Protein AF-A0A8X8C6C1-F1 (afdb_monomer_lite)

pLDDT: mean 75.75, std 20.07, range [35.69, 97.0]

Structure (mmCIF, N/CA/C/O backbone):
data_AF-A0A8X8C6C1-F1
#
_entry.id   AF-A0A8X8C6C1-F1
#
loop_
_atom_site.group_PDB
_atom_site.id
_atom_site.type_symbol
_atom_site.label_atom_id
_atom_site.label_alt_id
_atom_site.label_comp_id
_atom_site.label_asym_id
_atom_site.label_entity_id
_atom_site.label_seq_id
_atom_site.pdbx_PDB_ins_code
_atom_site.Cartn_x
_atom_site.Cartn_y
_atom_site.Cartn_z
_atom_site.occupancy
_atom_site.B_iso_or_equiv
_atom_site.auth_seq_id
_atom_site.auth_comp_id
_atom_site.auth_asym_id
_atom_site.auth_atom_id
_atom_site.pdbx_PDB_model_num
ATOM 1 N N . MET A 1 1 ? -3.338 21.489 16.771 1.00 36.78 1 MET A N 1
ATOM 2 C CA . MET A 1 1 ? -3.709 22.299 15.587 1.00 36.78 1 MET A CA 1
ATOM 3 C C . MET A 1 1 ? -3.600 21.402 14.366 1.00 36.78 1 MET A C 1
ATOM 5 O O . MET A 1 1 ? -2.557 20.785 14.205 1.00 36.78 1 MET A O 1
ATOM 9 N N . VAL A 1 2 ? -4.659 21.272 13.562 1.00 42.44 2 VAL A N 1
ATOM 10 C CA . VAL A 1 2 ? -4.642 20.456 12.333 1.00 42.44 2 VAL A CA 1
ATOM 11 C C . VAL A 1 2 ? -3.822 21.191 11.271 1.00 42.44 2 VAL A C 1
ATOM 13 O O . VAL A 1 2 ? -4.131 22.337 10.934 1.00 42.44 2 VAL A O 1
ATOM 16 N N . ASP A 1 3 ? -2.764 20.556 10.769 1.00 43.91 3 ASP A N 1
ATOM 17 C CA . ASP A 1 3 ? -1.991 21.082 9.642 1.00 43.91 3 ASP A CA 1
ATOM 18 C C . ASP A 1 3 ? -2.844 20.997 8.371 1.00 43.91 3 ASP A C 1
ATOM 20 O O . ASP A 1 3 ? -3.070 19.918 7.819 1.00 43.91 3 ASP A O 1
ATOM 24 N N . ARG A 1 4 ? -3.324 22.153 7.898 1.00 40.91 4 ARG A N 1
ATOM 25 C CA . ARG A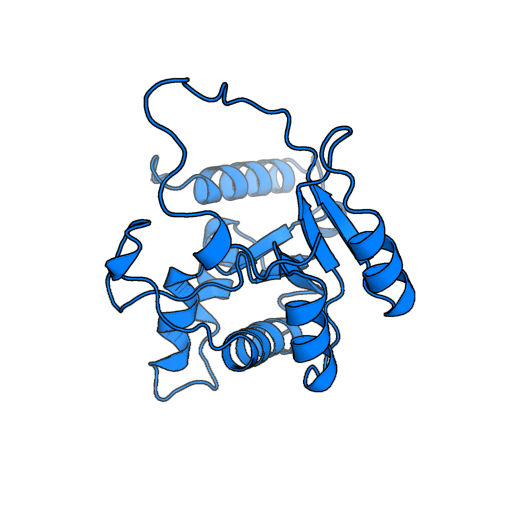 1 4 ? -4.211 22.246 6.730 1.00 40.91 4 ARG A CA 1
ATOM 26 C C . ARG A 1 4 ? -3.551 21.804 5.418 1.00 40.91 4 ARG A C 1
ATOM 28 O O . ARG A 1 4 ? -4.262 21.670 4.428 1.00 40.91 4 ARG A O 1
ATOM 35 N N . LYS A 1 5 ? -2.230 21.582 5.385 1.00 48.06 5 LYS A N 1
ATOM 36 C CA . LYS A 1 5 ? -1.498 21.121 4.193 1.00 48.06 5 LYS A CA 1
ATOM 37 C C . LYS A 1 5 ? -1.315 19.603 4.125 1.00 48.06 5 LYS A C 1
ATOM 39 O O . LYS A 1 5 ? -0.901 19.115 3.076 1.00 48.06 5 LYS A O 1
ATOM 44 N N . ASN A 1 6 ? -1.627 18.855 5.189 1.00 54.44 6 ASN A N 1
ATOM 45 C CA . ASN A 1 6 ? -1.489 17.399 5.196 1.00 54.44 6 ASN A CA 1
ATOM 46 C C . ASN A 1 6 ? -2.868 16.697 5.192 1.00 54.44 6 ASN A C 1
ATOM 48 O O . ASN A 1 6 ? -3.514 16.642 6.241 1.00 54.44 6 ASN A O 1
ATOM 52 N N . PRO A 1 7 ? -3.330 16.133 4.054 1.00 60.06 7 PRO A N 1
ATOM 53 C CA . PRO A 1 7 ? -4.624 15.451 3.961 1.00 60.06 7 PRO A CA 1
ATOM 54 C C . PRO A 1 7 ? -4.755 14.261 4.928 1.00 60.06 7 PRO A C 1
ATOM 56 O O . PRO A 1 7 ? -5.859 13.987 5.393 1.00 60.06 7 PRO A O 1
ATOM 59 N N . PHE A 1 8 ? -3.648 13.595 5.287 1.00 58.03 8 PHE A N 1
ATOM 60 C CA . PHE A 1 8 ? -3.662 12.446 6.203 1.00 58.03 8 PHE A CA 1
ATOM 61 C C . PHE A 1 8 ? -4.147 12.818 7.609 1.00 58.03 8 PHE A C 1
ATOM 63 O O . PHE A 1 8 ? -4.875 12.045 8.225 1.00 58.03 8 PHE A O 1
ATOM 70 N N . ASN A 1 9 ? -3.845 14.039 8.061 1.00 72.56 9 ASN A N 1
ATOM 71 C CA . ASN A 1 9 ? -4.285 14.546 9.361 1.00 72.56 9 ASN A CA 1
ATOM 72 C C . ASN A 1 9 ? -5.823 14.641 9.444 1.00 72.56 9 ASN A C 1
ATOM 74 O O . ASN A 1 9 ? -6.423 14.361 10.476 1.00 72.56 9 ASN A O 1
ATOM 78 N N . TRP A 1 10 ? -6.492 14.957 8.329 1.00 85.38 10 TRP A N 1
ATOM 79 C CA . TRP A 1 10 ? -7.956 15.026 8.285 1.00 85.38 10 TRP A CA 1
ATOM 80 C C . TRP A 1 10 ? -8.607 13.646 8.335 1.00 85.38 10 TRP A C 1
ATOM 82 O O . TRP A 1 10 ? -9.625 13.485 9.005 1.00 85.38 10 TRP A O 1
ATOM 92 N N . VAL A 1 11 ? -8.011 12.658 7.659 1.00 92.19 11 VAL A N 1
ATOM 93 C CA . VAL A 1 11 ? -8.484 11.268 7.706 1.00 92.19 11 VAL A CA 1
ATOM 94 C C . VAL A 1 11 ? -8.374 10.732 9.130 1.00 92.19 11 VAL A C 1
ATOM 96 O O . VAL A 1 11 ? -9.365 10.232 9.652 1.00 92.19 11 VAL A O 1
ATOM 99 N N . GLY A 1 12 ? -7.227 10.913 9.792 1.00 92.62 12 GLY A N 1
ATOM 100 C CA . GLY A 1 12 ? -7.054 10.482 11.181 1.00 92.62 12 GLY A CA 1
ATOM 101 C C . GLY A 1 12 ? -8.026 11.159 12.147 1.00 92.62 12 GLY A C 1
ATOM 102 O O . GLY A 1 12 ? -8.656 10.492 12.963 1.00 92.62 12 GLY A O 1
ATOM 103 N N . CYS A 1 13 ? -8.236 12.477 12.023 1.00 93.50 13 CYS A N 1
ATOM 104 C CA . CYS A 1 13 ? -9.243 13.181 12.824 1.00 93.50 13 CYS A CA 1
ATOM 105 C C . CYS A 1 13 ? -10.664 12.637 12.607 1.00 93.50 13 CYS A C 1
ATOM 107 O O . CYS A 1 13 ? -11.424 12.530 13.571 1.00 93.50 13 CYS A O 1
ATOM 109 N N . ALA A 1 14 ? -11.031 12.308 11.365 1.00 94.94 14 ALA A N 1
ATOM 110 C CA . ALA A 1 14 ? -12.338 11.739 11.054 1.00 94.94 14 ALA A CA 1
ATOM 111 C C . ALA A 1 14 ? -12.491 10.326 11.635 1.00 94.94 14 ALA A C 1
ATOM 113 O O . ALA A 1 14 ? -13.502 10.053 12.276 1.00 94.94 14 ALA A O 1
ATOM 114 N N . LEU A 1 15 ? -11.479 9.467 11.474 1.00 94.75 15 LEU A N 1
ATOM 115 C CA . LEU A 1 15 ? -11.458 8.118 12.046 1.00 94.75 15 LEU A CA 1
ATOM 116 C C . LEU A 1 15 ? -11.605 8.160 13.567 1.00 94.75 15 LEU A C 1
ATOM 118 O O . LEU A 1 15 ? -12.524 7.550 14.104 1.00 94.75 15 LEU A O 1
ATOM 122 N N . LYS A 1 16 ? -10.778 8.962 14.250 1.00 94.56 16 LYS A N 1
ATOM 123 C CA . LYS A 1 16 ? -10.858 9.116 15.706 1.00 94.56 16 LYS A CA 1
ATOM 124 C C . LYS A 1 16 ? -12.250 9.546 16.158 1.00 94.56 16 LYS A C 1
ATOM 126 O O . LYS A 1 16 ? -12.780 8.974 17.100 1.00 94.56 16 LYS A O 1
ATOM 131 N N . LYS A 1 17 ? -12.859 10.520 15.477 1.00 94.19 17 LYS A N 1
ATOM 132 C CA . LYS A 1 17 ? -14.220 10.960 15.802 1.00 94.19 17 LYS A CA 1
ATOM 133 C C . LYS A 1 17 ? -15.234 9.817 15.664 1.00 94.19 17 LYS A C 1
ATOM 135 O O . LYS A 1 17 ? -16.051 9.635 16.558 1.00 94.19 17 LYS A O 1
ATOM 140 N N . LEU A 1 18 ? -15.171 9.051 14.573 1.00 95.19 18 LEU A N 1
ATOM 141 C CA . LEU A 1 18 ? -16.075 7.920 14.338 1.00 95.19 18 LEU A CA 1
ATOM 142 C C . LEU A 1 18 ? -15.931 6.830 15.411 1.00 95.19 18 LEU A C 1
ATOM 144 O O . LEU A 1 18 ? -16.938 6.262 15.832 1.00 95.19 18 LEU A O 1
ATOM 148 N N . PHE A 1 19 ? -14.704 6.575 15.871 1.00 96.00 19 PHE A N 1
ATOM 149 C CA . PHE A 1 19 ? -14.430 5.620 16.945 1.00 96.00 19 PHE A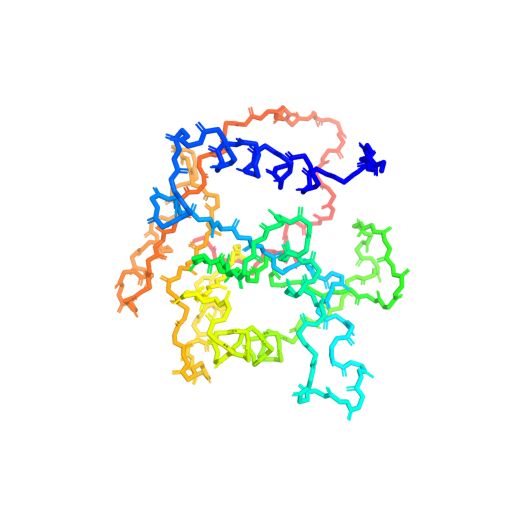 CA 1
ATOM 150 C C . PHE A 1 19 ? -14.902 6.138 18.311 1.00 96.00 19 PHE A C 1
ATOM 152 O O . PHE A 1 19 ? -15.580 5.411 19.034 1.00 96.00 19 PHE A O 1
ATOM 159 N N . ASP A 1 20 ? -14.606 7.400 18.641 1.00 96.19 20 ASP A N 1
ATOM 160 C CA . ASP A 1 20 ? -15.008 8.041 19.903 1.00 96.19 20 ASP A CA 1
ATOM 161 C C . ASP A 1 20 ? -16.543 8.108 20.045 1.00 96.19 20 ASP A C 1
ATOM 163 O O . ASP A 1 20 ? -17.078 7.947 21.141 1.00 96.19 20 ASP A O 1
ATOM 167 N N . GLU A 1 21 ? -17.261 8.328 18.938 1.00 96.81 21 GLU A N 1
ATOM 168 C CA . GLU A 1 21 ? -18.731 8.360 18.889 1.00 96.81 21 GLU A CA 1
ATOM 169 C C . GLU A 1 21 ? -19.365 6.957 18.806 1.00 96.81 21 GLU A C 1
ATOM 171 O O . GLU A 1 21 ? -20.590 6.836 18.826 1.00 96.81 21 GLU A O 1
ATOM 176 N N . GLY A 1 22 ? -18.556 5.894 18.721 1.00 95.00 22 GLY A N 1
ATOM 177 C CA . GLY A 1 22 ? -19.030 4.511 18.635 1.00 95.00 22 GLY A CA 1
ATOM 178 C C . GLY A 1 22 ? -19.783 4.186 17.341 1.00 95.00 22 GLY A C 1
ATOM 179 O O . GLY A 1 22 ? -20.576 3.247 17.320 1.00 95.00 22 GLY A O 1
ATOM 180 N N . VAL A 1 23 ? -19.564 4.960 16.272 1.00 96.00 23 VAL A N 1
ATOM 181 C CA . VAL A 1 23 ? -20.224 4.772 14.966 1.00 96.00 23 VAL A CA 1
ATOM 182 C C . VAL A 1 23 ? -19.723 3.505 14.274 1.00 96.00 23 VAL A C 1
ATOM 184 O O . VAL A 1 23 ? -20.487 2.827 13.591 1.00 96.00 23 VAL A O 1
ATOM 187 N N . VAL A 1 24 ? -18.436 3.204 14.437 1.00 95.00 24 VAL A N 1
ATOM 188 C CA . VAL A 1 24 ? -17.756 2.035 13.873 1.00 95.00 24 VAL A CA 1
ATOM 189 C C . VAL A 1 24 ? -16.553 1.701 14.752 1.00 95.00 24 VAL A C 1
ATOM 191 O O . VAL A 1 24 ? -16.016 2.587 15.421 1.00 95.00 24 VAL A O 1
ATOM 194 N N . LYS A 1 25 ? -16.117 0.446 14.767 1.00 91.50 25 LYS A N 1
ATOM 195 C CA . LYS A 1 25 ? -14.867 0.021 15.404 1.00 91.50 25 LYS A CA 1
ATOM 196 C C . LYS A 1 25 ? -13.727 -0.018 14.393 1.00 91.50 25 LYS A C 1
ATOM 198 O O . LYS A 1 25 ? -13.949 -0.104 13.188 1.00 91.50 25 LYS A O 1
ATOM 203 N N . CYS A 1 26 ? -12.491 0.024 14.880 1.00 91.19 26 CYS A N 1
ATOM 204 C CA . CYS A 1 26 ? -11.315 0.001 14.010 1.00 91.19 26 CYS A CA 1
ATOM 205 C C . CYS A 1 26 ? -11.272 -1.281 13.161 1.00 91.19 26 CYS A C 1
ATOM 207 O O . CYS A 1 26 ? -11.113 -1.207 11.949 1.00 91.19 26 CYS A O 1
ATOM 209 N N . GLU A 1 27 ? -11.536 -2.436 13.779 1.00 92.38 27 GLU A N 1
ATOM 210 C CA . GLU A 1 27 ? -11.558 -3.754 13.131 1.00 92.38 27 GLU A CA 1
ATOM 211 C C . GLU A 1 27 ? -12.693 -3.954 12.108 1.00 92.38 27 GLU A C 1
ATOM 213 O O . GLU A 1 27 ? -12.717 -4.957 11.397 1.00 92.38 27 GLU A O 1
ATOM 218 N N . GLU A 1 28 ? -13.642 -3.017 12.029 1.00 90.69 28 GLU A N 1
ATOM 219 C CA . GLU A 1 28 ? -14.724 -3.020 11.037 1.00 90.69 28 GLU A CA 1
ATOM 220 C C . GLU A 1 28 ? -14.359 -2.221 9.773 1.00 90.69 28 GLU A C 1
ATOM 222 O O . GLU A 1 28 ? -15.116 -2.215 8.799 1.00 90.69 28 GLU A O 1
ATOM 227 N N . LEU A 1 29 ? -13.205 -1.545 9.766 1.00 92.25 29 LEU A N 1
ATOM 228 C CA . LEU A 1 29 ? -12.691 -0.791 8.628 1.00 92.25 29 LEU A CA 1
ATOM 229 C C . LEU A 1 29 ? -11.489 -1.494 7.999 1.00 92.25 29 LEU A C 1
ATOM 231 O O . LEU A 1 29 ? -10.702 -2.139 8.677 1.00 92.25 29 LEU A O 1
ATOM 235 N N . TRP A 1 30 ? -11.326 -1.309 6.686 1.00 93.94 30 TRP A N 1
ATOM 236 C CA . TRP A 1 30 ? -10.113 -1.700 5.969 1.00 93.94 30 TRP A CA 1
ATOM 237 C C . TRP A 1 30 ? -9.319 -0.459 5.567 1.00 93.94 30 TRP A C 1
ATOM 239 O O . TRP A 1 30 ? -9.719 0.296 4.672 1.00 93.94 30 TRP A O 1
ATOM 249 N N . ILE A 1 31 ? -8.174 -0.243 6.206 1.00 94.69 31 ILE A N 1
ATOM 250 C CA . ILE A 1 31 ? -7.373 0.970 6.064 1.00 94.69 31 ILE A CA 1
ATOM 251 C C . ILE A 1 31 ? -6.105 0.667 5.268 1.00 94.69 31 ILE A C 1
ATOM 253 O O . ILE A 1 31 ? -5.249 -0.125 5.655 1.00 94.69 31 ILE A O 1
ATOM 257 N N . THR A 1 32 ? -5.971 1.335 4.119 1.00 95.50 32 THR A N 1
ATOM 258 C CA . THR A 1 32 ? -4.801 1.214 3.240 1.00 95.50 32 THR A CA 1
ATOM 259 C C . THR A 1 32 ? -3.989 2.502 3.224 1.00 95.50 32 THR A C 1
ATOM 261 O O . THR A 1 32 ? -4.516 3.564 2.888 1.00 95.50 32 THR A O 1
ATOM 264 N N . SER A 1 33 ? -2.684 2.407 3.473 1.00 93.81 33 SER A N 1
ATOM 265 C CA . SER A 1 33 ? -1.743 3.520 3.308 1.00 93.81 33 SER A CA 1
ATOM 266 C C . SER A 1 33 ? -0.544 3.128 2.439 1.00 93.81 33 SER A C 1
ATOM 268 O O . SER A 1 33 ? -0.443 1.998 1.955 1.00 93.81 33 SER A O 1
ATOM 270 N N . LYS A 1 34 ? 0.319 4.094 2.113 1.00 91.62 34 LYS A N 1
ATOM 271 C CA . LYS A 1 34 ? 1.379 3.910 1.116 1.00 91.62 34 LYS A CA 1
ATOM 272 C C . LYS A 1 34 ? 2.682 4.594 1.512 1.00 91.62 34 LYS A C 1
ATOM 274 O O . LYS A 1 34 ? 2.694 5.777 1.852 1.00 91.62 34 LYS A O 1
ATOM 279 N N . LEU A 1 35 ? 3.792 3.885 1.332 1.00 87.56 35 LEU A N 1
ATOM 280 C CA . LEU A 1 35 ? 5.140 4.425 1.437 1.00 87.56 35 LEU A CA 1
ATOM 281 C C . LEU A 1 35 ? 5.428 5.351 0.251 1.00 87.56 35 LEU A C 1
ATOM 283 O O . LEU A 1 35 ? 5.528 4.908 -0.895 1.00 87.56 35 LEU A O 1
ATOM 287 N N . TRP A 1 36 ? 5.568 6.645 0.530 1.00 75.44 36 TRP A N 1
ATOM 288 C CA . TRP A 1 36 ? 5.944 7.639 -0.474 1.00 75.44 36 TRP A CA 1
ATOM 289 C C . TRP A 1 36 ? 7.434 7.537 -0.832 1.00 75.44 36 TRP A C 1
ATOM 291 O O . TRP A 1 36 ? 8.271 7.323 0.043 1.00 75.44 36 TRP A O 1
ATOM 301 N N . TYR A 1 37 ? 7.787 7.743 -2.103 1.00 66.12 37 TYR A N 1
ATOM 302 C CA . TYR A 1 37 ? 9.151 7.530 -2.615 1.00 66.12 37 TYR A CA 1
ATOM 303 C C . TYR A 1 37 ? 10.210 8.454 -1.987 1.00 66.12 37 TYR A C 1
ATOM 305 O O . TYR A 1 37 ? 11.366 8.063 -1.865 1.00 66.12 37 TYR A O 1
ATOM 313 N N . THR A 1 38 ? 9.841 9.648 -1.501 1.00 57.50 38 THR A N 1
ATOM 314 C CA . THR A 1 38 ? 10.789 10.498 -0.747 1.00 57.50 38 THR A CA 1
ATOM 315 C C . THR A 1 38 ? 11.107 9.950 0.647 1.00 57.50 38 THR A C 1
ATOM 317 O O . THR A 1 38 ? 12.100 10.354 1.250 1.00 57.50 38 THR A O 1
ATOM 320 N N . ARG A 1 39 ? 10.284 9.030 1.172 1.00 59.00 39 ARG A N 1
ATOM 321 C CA . ARG A 1 39 ? 10.444 8.435 2.507 1.00 59.00 39 ARG A CA 1
ATOM 322 C C . ARG A 1 39 ? 11.287 7.155 2.497 1.00 59.00 39 ARG A C 1
ATOM 324 O O . ARG A 1 39 ? 11.919 6.879 3.508 1.00 59.00 39 ARG A O 1
ATOM 331 N N . VAL A 1 40 ? 11.405 6.473 1.351 1.00 53.06 40 VAL A N 1
ATOM 332 C CA . VAL A 1 40 ? 12.318 5.323 1.127 1.00 53.06 40 VAL A CA 1
ATOM 333 C C . VAL A 1 40 ? 13.785 5.705 1.401 1.00 53.06 40 VAL A C 1
ATOM 335 O O . VAL A 1 40 ? 14.592 4.914 1.883 1.00 53.06 40 VAL A O 1
ATOM 338 N N . ILE A 1 41 ? 14.138 6.969 1.149 1.00 47.53 41 ILE A N 1
ATOM 339 C CA . ILE A 1 41 ? 15.506 7.480 1.306 1.00 47.53 41 ILE A CA 1
ATOM 340 C C . ILE A 1 41 ? 15.888 7.646 2.787 1.00 47.53 41 ILE A C 1
ATOM 342 O O . ILE A 1 41 ? 17.065 7.557 3.126 1.00 47.53 41 ILE A O 1
ATOM 346 N N . TYR A 1 42 ? 14.933 7.844 3.703 1.00 44.75 42 TYR A N 1
ATOM 347 C CA . TYR A 1 42 ? 15.266 8.063 5.116 1.00 44.75 42 TYR A CA 1
ATOM 348 C C . TYR A 1 42 ? 15.806 6.798 5.801 1.00 44.75 42 TYR A C 1
ATOM 350 O O . TYR A 1 42 ? 16.725 6.889 6.619 1.00 44.75 42 TYR A O 1
ATOM 358 N N . CYS A 1 43 ? 15.307 5.616 5.434 1.00 43.03 43 CYS A N 1
ATOM 359 C CA . CYS A 1 43 ? 15.675 4.372 6.107 1.00 43.03 43 CYS A CA 1
ATOM 360 C C . CYS A 1 43 ? 16.924 3.702 5.537 1.00 43.03 43 CYS A C 1
ATOM 362 O O . CYS A 1 43 ? 17.754 3.241 6.321 1.00 43.03 43 CYS A O 1
ATOM 364 N N . ALA A 1 44 ? 17.154 3.767 4.220 1.00 43.38 44 ALA A N 1
ATOM 365 C CA . ALA A 1 44 ? 18.414 3.317 3.614 1.00 43.38 44 ALA A CA 1
ATOM 366 C C . ALA A 1 44 ? 19.646 4.099 4.127 1.00 43.38 44 ALA A C 1
ATOM 368 O O . ALA A 1 44 ? 20.776 3.620 4.041 1.00 43.38 44 ALA A O 1
ATOM 369 N N . MET A 1 45 ? 19.434 5.306 4.666 1.00 41.78 45 MET A N 1
ATOM 370 C CA . MET A 1 45 ? 20.490 6.229 5.089 1.00 41.78 45 MET A CA 1
ATOM 371 C C . MET A 1 45 ? 20.801 6.219 6.588 1.00 41.78 45 MET A C 1
ATOM 373 O O . MET A 1 45 ? 21.870 6.687 6.990 1.00 41.78 45 MET A O 1
ATOM 377 N N . SER A 1 46 ? 19.910 5.703 7.434 1.00 42.31 46 SER A N 1
ATOM 378 C CA . SER A 1 46 ? 20.249 5.502 8.839 1.00 42.31 46 SER A CA 1
ATOM 379 C C . SER A 1 46 ? 21.093 4.229 8.938 1.00 42.31 46 SER A C 1
ATOM 381 O O . SER A 1 46 ? 20.672 3.154 8.520 1.00 42.31 46 SER A O 1
ATOM 383 N N . LYS A 1 47 ? 22.289 4.290 9.541 1.00 41.59 47 LYS A N 1
ATOM 384 C CA . LYS A 1 47 ? 23.093 3.093 9.895 1.00 41.59 47 LYS A CA 1
ATOM 385 C C . LYS A 1 47 ? 22.378 2.168 10.913 1.00 41.59 47 LYS A C 1
ATOM 387 O O . LYS A 1 47 ? 22.999 1.308 11.534 1.00 41.59 47 LYS A O 1
ATOM 392 N N . HIS A 1 48 ? 21.074 2.353 11.100 1.00 35.69 48 HIS A N 1
ATOM 393 C CA . HIS A 1 48 ? 20.167 1.690 12.021 1.00 35.69 48 HIS A CA 1
ATOM 394 C C . HIS A 1 48 ? 18.942 1.169 11.253 1.00 35.69 48 HIS A C 1
ATOM 396 O O . HIS A 1 48 ? 17.799 1.372 11.646 1.00 35.69 48 HIS A O 1
ATOM 402 N N . TRP A 1 49 ? 19.187 0.438 10.161 1.00 40.53 49 TRP A N 1
ATOM 403 C CA . TRP A 1 49 ? 18.150 -0.259 9.386 1.00 40.53 49 TRP A CA 1
ATOM 404 C C . TRP A 1 49 ? 17.248 -1.167 10.243 1.00 40.53 49 TRP A C 1
ATOM 406 O O . TRP A 1 49 ? 16.131 -1.476 9.852 1.00 40.53 49 TRP A O 1
ATOM 416 N N . LYS A 1 50 ? 17.721 -1.578 11.428 1.00 42.59 50 LYS A N 1
ATOM 417 C CA . LYS A 1 50 ? 16.993 -2.438 12.367 1.00 42.59 50 LYS A CA 1
ATOM 418 C C . LYS A 1 50 ? 15.875 -1.729 13.146 1.00 42.59 50 LYS A C 1
ATOM 420 O O . LYS A 1 50 ? 15.126 -2.415 13.828 1.00 42.59 50 LYS A O 1
ATOM 425 N N . THR A 1 51 ? 15.757 -0.401 13.077 1.00 43.31 51 THR A N 1
ATOM 426 C CA . THR A 1 51 ? 14.778 0.369 13.875 1.00 43.31 51 THR A CA 1
ATOM 427 C C . THR A 1 51 ? 13.989 1.403 13.074 1.00 43.31 51 THR A C 1
ATOM 429 O O . THR A 1 51 ? 13.251 2.196 13.655 1.00 43.31 51 THR A O 1
ATOM 432 N N . CYS A 1 52 ? 14.111 1.426 11.746 1.00 49.91 52 CYS A N 1
ATOM 433 C CA . CYS A 1 52 ? 13.513 2.483 10.934 1.00 49.91 52 CYS A CA 1
ATOM 434 C C . CYS A 1 52 ? 12.033 2.214 10.606 1.00 49.91 52 CYS A C 1
ATOM 436 O O . CYS A 1 52 ? 11.661 2.081 9.448 1.00 49.91 52 CYS A O 1
ATOM 438 N N . LEU A 1 53 ? 11.175 2.167 11.630 1.00 57.25 53 LEU A N 1
ATOM 439 C CA . LEU A 1 53 ? 9.716 2.250 11.465 1.00 57.25 53 LEU A CA 1
ATOM 440 C C . LEU A 1 53 ? 9.245 3.687 11.169 1.00 57.25 53 LEU A C 1
ATOM 442 O O . LEU A 1 53 ? 8.061 3.907 10.955 1.00 57.25 53 LEU A O 1
ATOM 446 N N . GLY A 1 54 ? 10.155 4.668 11.102 1.00 75.06 54 GLY A N 1
ATOM 447 C CA . GLY A 1 54 ? 9.838 6.099 11.024 1.00 75.06 54 GLY A CA 1
ATOM 448 C C . GLY A 1 54 ? 8.778 6.499 9.983 1.00 75.06 54 GLY A C 1
ATOM 449 O O . GLY A 1 54 ? 7.894 7.289 10.317 1.00 75.06 54 GLY A O 1
ATOM 450 N N . PRO A 1 55 ? 8.803 5.983 8.736 1.00 81.81 55 PRO A N 1
ATOM 451 C CA . PRO A 1 55 ? 7.751 6.274 7.766 1.00 81.81 55 PRO A CA 1
ATOM 452 C C . PRO A 1 55 ? 6.380 5.708 8.153 1.00 81.81 55 PRO A C 1
ATOM 454 O O . PRO A 1 55 ? 5.385 6.399 7.939 1.00 81.81 55 PRO A O 1
ATOM 457 N N . LEU A 1 56 ? 6.340 4.485 8.694 1.00 88.75 56 LEU A N 1
ATOM 458 C CA . LEU A 1 56 ? 5.119 3.817 9.145 1.00 88.75 56 LEU A CA 1
ATOM 459 C C . LEU A 1 56 ? 4.574 4.470 10.414 1.00 88.75 56 LEU A C 1
ATOM 461 O O . LEU A 1 56 ? 3.408 4.838 10.430 1.00 88.75 56 LEU A O 1
ATOM 465 N N . ASP A 1 57 ? 5.413 4.652 11.435 1.00 88.50 57 ASP A N 1
ATOM 466 C CA . ASP A 1 57 ? 5.032 5.268 12.709 1.00 88.50 57 ASP A CA 1
ATOM 467 C C . ASP A 1 57 ? 4.432 6.648 12.467 1.00 88.50 57 ASP A C 1
ATOM 469 O O . ASP A 1 57 ? 3.346 6.945 12.940 1.00 88.50 57 ASP A O 1
ATOM 473 N N . ARG A 1 58 ? 5.052 7.449 11.594 1.00 86.00 58 ARG A N 1
ATOM 474 C CA . ARG A 1 58 ? 4.479 8.737 11.203 1.00 86.00 58 ARG A CA 1
ATOM 475 C C . ARG A 1 58 ? 3.109 8.601 10.535 1.00 86.00 58 ARG A C 1
ATOM 477 O O . ARG A 1 58 ? 2.252 9.452 10.740 1.00 86.00 58 ARG A O 1
ATOM 484 N N . THR A 1 59 ? 2.906 7.600 9.680 1.00 90.25 59 THR A N 1
ATOM 485 C CA . THR A 1 59 ? 1.586 7.357 9.084 1.00 90.25 59 THR A CA 1
ATOM 486 C C . THR A 1 59 ? 0.563 6.959 10.144 1.00 90.25 59 THR A C 1
ATOM 488 O O . THR A 1 59 ? -0.553 7.465 10.102 1.00 90.25 59 THR A O 1
ATOM 491 N N . LEU A 1 60 ? 0.935 6.082 11.072 1.00 92.75 60 LEU A N 1
ATOM 492 C CA . LEU A 1 60 ? 0.084 5.635 12.170 1.00 92.75 60 LEU A CA 1
ATOM 493 C C . LEU A 1 60 ? -0.281 6.795 13.100 1.00 92.75 60 LEU A C 1
ATOM 495 O O . LEU A 1 60 ? -1.456 6.974 13.399 1.00 92.75 60 LEU A O 1
ATOM 499 N N . ASP A 1 61 ? 0.680 7.658 13.431 1.00 90.56 61 ASP A N 1
ATOM 500 C CA . ASP A 1 61 ? 0.460 8.886 14.200 1.00 90.56 61 ASP A CA 1
ATOM 501 C C . ASP A 1 61 ? -0.492 9.849 13.472 1.00 90.56 61 ASP A C 1
ATOM 503 O O . ASP A 1 61 ? -1.423 10.388 14.069 1.00 90.56 61 ASP A O 1
ATOM 507 N N . GLU A 1 62 ? -0.285 10.067 12.166 1.00 88.50 62 GLU A N 1
ATOM 508 C CA . GLU A 1 62 ? -1.139 10.943 11.350 1.00 88.50 62 GLU A CA 1
ATOM 509 C C . GLU A 1 62 ? -2.571 10.389 11.218 1.00 88.50 62 GLU A C 1
ATOM 511 O O . GLU A 1 62 ? -3.526 11.169 11.187 1.00 88.50 62 GLU A O 1
ATOM 516 N N . LEU A 1 63 ? -2.727 9.062 11.165 1.00 93.38 63 LEU A N 1
ATOM 517 C CA . LEU A 1 63 ? -4.024 8.381 11.116 1.00 93.38 63 LEU A CA 1
ATOM 518 C C . LEU A 1 63 ? -4.643 8.142 12.500 1.00 93.38 63 LEU A C 1
ATOM 520 O O . LEU A 1 63 ? -5.836 7.861 12.568 1.00 93.38 63 LEU A O 1
ATOM 524 N N . GLN A 1 64 ? -3.869 8.297 13.575 1.00 93.94 64 GLN A N 1
ATOM 525 C CA . GLN A 1 64 ? -4.249 7.973 14.954 1.00 93.94 64 GLN A CA 1
ATOM 526 C C . GLN A 1 64 ? -4.681 6.503 15.105 1.00 93.94 64 GLN A C 1
ATOM 528 O O . GLN A 1 64 ? -5.744 6.210 15.649 1.00 93.94 64 GLN A O 1
ATOM 533 N N . LEU A 1 65 ? -3.856 5.587 14.590 1.00 95.06 65 LEU A N 1
ATOM 534 C CA . LEU A 1 65 ? -4.087 4.140 14.594 1.00 95.06 65 LEU A CA 1
ATOM 535 C C . LEU A 1 65 ? -2.872 3.390 15.136 1.00 95.06 65 LEU A C 1
ATOM 537 O O . LEU A 1 65 ? -1.744 3.839 14.965 1.00 95.06 65 LEU A O 1
ATOM 541 N N . ASP A 1 66 ? -3.094 2.196 15.678 1.00 95.75 66 ASP A N 1
ATOM 542 C CA . ASP A 1 66 ? -2.008 1.29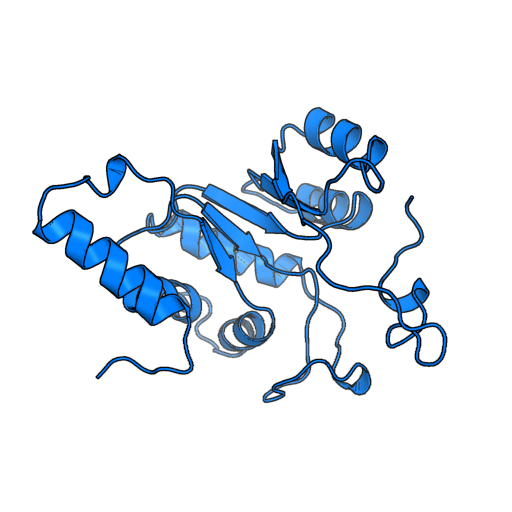0 16.077 1.00 95.75 66 ASP A CA 1
ATOM 543 C C . ASP A 1 66 ? -1.517 0.401 14.921 1.00 95.75 66 ASP A C 1
ATOM 545 O O . ASP A 1 66 ? -0.381 -0.080 14.932 1.00 95.75 66 ASP A O 1
ATOM 549 N N . TYR A 1 67 ? -2.366 0.191 13.909 1.00 96.56 67 TYR A N 1
ATOM 550 C CA . TYR A 1 67 ? -2.069 -0.623 12.734 1.00 96.56 67 TYR A CA 1
ATOM 551 C C . TYR A 1 67 ? -2.770 -0.102 11.471 1.00 96.56 67 TYR A C 1
ATOM 553 O O . TYR A 1 67 ? -3.668 0.738 11.526 1.00 96.56 67 TYR A O 1
ATOM 561 N N . VAL A 1 68 ? -2.363 -0.631 10.317 1.00 96.12 68 VAL A N 1
ATOM 562 C CA . VAL A 1 68 ? -3.110 -0.539 9.052 1.00 96.12 68 VAL A CA 1
ATOM 563 C C . VAL A 1 68 ? -3.255 -1.920 8.422 1.00 96.12 68 VAL A C 1
ATOM 565 O O . VAL A 1 68 ? -2.370 -2.769 8.544 1.00 96.12 68 VAL A O 1
ATOM 568 N N . ASP A 1 69 ? -4.346 -2.145 7.698 1.00 97.00 69 ASP A N 1
ATOM 569 C CA . ASP A 1 69 ? -4.608 -3.441 7.068 1.00 97.00 69 ASP A CA 1
ATOM 570 C C . ASP A 1 69 ? -3.702 -3.693 5.871 1.00 97.00 69 ASP A C 1
ATOM 572 O O . ASP A 1 69 ? -3.215 -4.804 5.674 1.00 97.00 69 ASP A O 1
ATOM 576 N N . LEU A 1 70 ? -3.436 -2.653 5.079 1.00 95.88 70 LEU A N 1
ATOM 577 C CA . LEU A 1 70 ? -2.607 -2.756 3.885 1.00 95.88 70 LEU A CA 1
ATOM 578 C C . LEU A 1 70 ? -1.632 -1.586 3.777 1.00 95.88 70 LEU A C 1
ATOM 580 O O . LEU A 1 70 ? -2.027 -0.419 3.763 1.00 95.88 70 LEU A O 1
ATOM 584 N N . TYR A 1 71 ? -0.350 -1.897 3.611 1.00 95.06 71 TYR A N 1
ATOM 585 C CA . TYR A 1 71 ? 0.673 -0.902 3.302 1.00 95.06 71 TYR A CA 1
ATOM 586 C C . TYR A 1 71 ? 1.324 -1.199 1.951 1.00 95.06 71 TYR A C 1
ATOM 588 O O . TYR A 1 71 ? 1.709 -2.335 1.674 1.00 95.06 71 TYR A O 1
ATOM 596 N N . LEU A 1 72 ? 1.433 -0.190 1.084 1.00 94.56 72 LEU A N 1
ATOM 597 C CA . LEU A 1 72 ? 1.935 -0.365 -0.285 1.00 94.56 72 LEU A CA 1
ATOM 598 C C . LEU A 1 72 ? 3.186 0.469 -0.556 1.00 94.56 72 LEU A C 1
ATOM 600 O O . LEU A 1 72 ? 3.242 1.638 -0.183 1.00 94.56 72 LEU A O 1
ATOM 604 N N . ILE A 1 73 ? 4.145 -0.063 -1.314 1.00 91.50 73 ILE A N 1
ATOM 605 C CA . ILE A 1 73 ? 5.125 0.790 -2.008 1.00 91.50 73 ILE A CA 1
ATOM 606 C C . ILE A 1 73 ? 4.364 1.600 -3.063 1.00 91.50 73 ILE A C 1
ATOM 608 O O . ILE A 1 73 ? 3.798 1.009 -3.980 1.00 91.50 73 ILE A O 1
ATOM 612 N N . HIS A 1 74 ? 4.319 2.933 -2.943 1.00 90.31 74 HIS A N 1
ATOM 613 C CA . HIS A 1 74 ? 3.432 3.750 -3.784 1.00 90.31 74 HIS A CA 1
ATOM 614 C C . HIS A 1 74 ? 3.853 3.754 -5.262 1.00 90.31 74 HIS A C 1
ATOM 616 O O . HIS A 1 74 ? 3.008 3.621 -6.140 1.00 90.31 74 HIS A O 1
ATOM 622 N N . PHE A 1 75 ? 5.144 3.905 -5.551 1.00 86.00 75 PHE A N 1
ATOM 623 C CA . PHE A 1 75 ? 5.674 3.883 -6.916 1.00 86.00 75 PHE A CA 1
ATOM 624 C C . PHE A 1 75 ? 7.036 3.183 -6.937 1.00 86.00 75 PHE A C 1
ATOM 626 O O . PHE A 1 75 ? 7.812 3.366 -5.995 1.00 86.00 75 PHE A O 1
ATOM 633 N N . PRO A 1 76 ? 7.381 2.440 -8.005 1.00 85.56 76 PRO A N 1
ATOM 634 C CA . PRO A 1 76 ? 8.717 1.878 -8.201 1.00 85.56 76 PRO A CA 1
ATOM 635 C C . PRO A 1 76 ? 9.701 2.955 -8.695 1.00 85.56 76 PRO A C 1
ATOM 637 O O . PRO A 1 76 ? 10.313 2.814 -9.750 1.00 85.56 76 PRO A O 1
ATOM 640 N N . VAL A 1 77 ? 9.813 4.065 -7.966 1.00 79.75 77 VAL A N 1
ATOM 641 C CA . VAL A 1 77 ? 10.608 5.243 -8.337 1.00 79.75 77 VAL A CA 1
ATOM 642 C C . VAL A 1 77 ? 11.432 5.694 -7.133 1.00 79.75 77 VAL A C 1
ATOM 644 O O . VAL A 1 77 ? 10.969 5.619 -5.998 1.00 79.75 77 VAL A O 1
ATOM 647 N N . SER A 1 78 ? 12.648 6.181 -7.385 1.00 75.56 78 SER A N 1
ATOM 648 C CA . SER A 1 78 ? 13.517 6.799 -6.380 1.00 75.56 78 SER A CA 1
ATOM 649 C C . SER A 1 78 ? 13.952 8.189 -6.843 1.00 75.56 78 SER A C 1
ATOM 651 O O . SER A 1 78 ? 13.993 8.462 -8.043 1.00 75.56 78 SER A O 1
ATOM 653 N N . MET A 1 79 ? 14.275 9.069 -5.893 1.00 72.06 79 MET A N 1
ATOM 654 C CA . MET A 1 79 ? 14.766 10.420 -6.170 1.00 72.06 79 MET A CA 1
ATOM 655 C C . MET A 1 79 ? 16.067 10.741 -5.429 1.00 72.06 79 MET A C 1
ATOM 657 O O . MET A 1 79 ? 16.461 10.053 -4.491 1.00 72.06 79 MET A O 1
ATOM 661 N N . LYS A 1 80 ? 16.734 11.825 -5.832 1.00 69.56 80 LYS A N 1
ATOM 662 C CA . LYS A 1 80 ? 17.875 12.406 -5.120 1.00 69.56 80 LYS A CA 1
ATOM 663 C C . LYS A 1 80 ? 17.453 12.940 -3.746 1.00 69.56 80 LYS A C 1
ATOM 665 O O . LYS A 1 80 ? 16.315 13.355 -3.523 1.00 69.56 80 LYS A O 1
ATOM 670 N N . LYS A 1 81 ? 18.412 12.942 -2.817 1.00 63.41 81 LYS A N 1
ATOM 671 C CA . LYS A 1 81 ? 18.235 13.378 -1.425 1.00 63.41 81 LYS A CA 1
ATOM 672 C C . LYS A 1 81 ? 17.693 14.814 -1.339 1.00 63.41 81 LYS A C 1
ATOM 674 O O . LYS A 1 81 ? 18.136 15.681 -2.083 1.00 63.41 81 LYS A O 1
ATOM 679 N N . ASN A 1 82 ? 16.815 15.067 -0.362 1.00 58.84 82 ASN A N 1
ATOM 680 C CA . ASN A 1 82 ? 16.271 16.389 -0.005 1.00 58.84 82 ASN A CA 1
ATOM 681 C C . ASN A 1 82 ? 15.474 17.095 -1.113 1.00 58.84 82 ASN A C 1
ATOM 683 O O . ASN A 1 82 ? 15.213 18.291 -1.003 1.00 58.84 82 ASN A O 1
ATOM 687 N N . TYR A 1 83 ? 15.075 16.371 -2.158 1.00 60.62 83 TYR A N 1
ATOM 688 C CA . TYR A 1 83 ? 14.282 16.938 -3.232 1.00 60.62 83 TYR A CA 1
ATOM 689 C C . TYR A 1 83 ? 12.781 16.766 -2.970 1.00 60.62 83 TYR A C 1
ATOM 691 O O . TYR A 1 83 ? 12.314 15.663 -2.673 1.00 60.62 83 TYR A O 1
ATOM 699 N N . VAL A 1 84 ? 12.024 17.858 -3.082 1.00 55.72 84 VAL A N 1
ATOM 700 C CA . VAL A 1 84 ? 10.560 17.877 -2.971 1.00 55.72 84 VAL A CA 1
ATOM 701 C C . VAL A 1 84 ? 10.010 18.335 -4.316 1.00 55.72 84 VAL A C 1
ATOM 703 O O . VAL A 1 84 ? 10.118 19.508 -4.645 1.00 55.72 84 VAL A O 1
ATOM 706 N N . GLY A 1 85 ? 9.455 17.405 -5.092 1.00 59.81 85 GLY A N 1
ATOM 707 C CA . GLY A 1 85 ? 8.925 17.678 -6.428 1.00 59.81 85 GLY A CA 1
ATOM 708 C C . GLY A 1 85 ? 8.958 16.447 -7.336 1.00 59.81 85 GLY A C 1
ATOM 709 O O . GLY A 1 85 ? 9.297 15.351 -6.884 1.00 59.81 85 GLY A O 1
ATOM 710 N N . TYR A 1 86 ? 8.564 16.628 -8.592 1.00 61.88 86 TYR A N 1
ATOM 711 C CA . TYR A 1 86 ? 8.666 15.644 -9.667 1.00 61.88 86 TYR A CA 1
ATOM 712 C C . TYR A 1 86 ? 9.456 16.263 -10.828 1.00 61.88 86 TYR A C 1
ATOM 714 O O . TYR A 1 86 ? 8.914 16.660 -11.857 1.00 61.88 86 TYR A O 1
ATOM 722 N N . GLU A 1 87 ? 10.762 16.392 -10.625 1.00 72.06 87 GLU A N 1
ATOM 723 C CA . GLU A 1 87 ? 11.677 16.999 -11.583 1.00 72.06 87 GLU A CA 1
ATOM 724 C C . GLU A 1 87 ? 12.562 15.876 -12.086 1.00 72.06 87 GLU A C 1
ATOM 726 O O . GLU A 1 87 ? 13.277 15.265 -11.278 1.00 72.06 87 GLU A O 1
ATOM 731 N N . PRO A 1 88 ? 12.500 15.513 -13.376 1.00 72.31 88 PRO A N 1
ATOM 732 C CA . PRO A 1 88 ? 12.991 14.199 -13.727 1.00 72.31 88 PRO A CA 1
ATOM 733 C C . PRO A 1 88 ? 14.530 14.124 -13.809 1.00 72.31 88 PRO A C 1
ATOM 735 O O . PRO A 1 88 ? 15.094 13.043 -13.932 1.00 72.31 88 PRO A O 1
ATOM 738 N N . GLU A 1 89 ? 15.245 15.245 -13.642 1.00 77.69 89 GLU A N 1
ATOM 739 C CA . GLU A 1 89 ? 16.692 15.309 -13.362 1.00 77.69 89 GLU A CA 1
ATOM 740 C C . GLU A 1 89 ? 17.048 14.764 -11.968 1.00 77.69 89 GLU A C 1
ATOM 742 O O . GLU A 1 89 ? 18.214 14.463 -11.680 1.00 77.69 89 GLU A O 1
ATOM 747 N N . ASN A 1 90 ? 16.055 14.666 -11.085 1.00 75.12 90 ASN A N 1
ATOM 748 C CA . ASN A 1 90 ? 16.201 14.186 -9.718 1.00 75.12 90 ASN A CA 1
ATOM 749 C C . ASN A 1 90 ? 15.774 12.735 -9.546 1.00 75.12 90 ASN A C 1
ATOM 751 O O . ASN A 1 90 ? 15.944 12.211 -8.450 1.00 75.12 90 ASN A O 1
ATOM 755 N N . LEU A 1 91 ? 15.284 12.068 -10.593 1.00 75.50 91 LEU A N 1
ATOM 756 C CA . LEU A 1 91 ? 15.035 10.631 -10.556 1.00 75.50 91 LEU A CA 1
ATOM 757 C C . LEU A 1 91 ? 16.359 9.865 -10.464 1.00 75.50 91 LEU A C 1
ATOM 759 O O . LEU A 1 91 ? 17.352 10.208 -11.107 1.00 75.50 91 LEU A O 1
ATOM 763 N N . THR A 1 92 ? 16.370 8.816 -9.651 1.00 75.94 92 THR A N 1
ATOM 764 C CA . THR A 1 92 ? 17.486 7.873 -9.542 1.00 75.94 92 THR A CA 1
ATOM 765 C C . THR A 1 92 ? 16.999 6.465 -9.847 1.00 75.94 92 THR A C 1
ATOM 767 O O . THR A 1 92 ? 15.800 6.185 -9.812 1.00 75.94 92 THR A O 1
ATOM 770 N N . GLN A 1 93 ? 17.936 5.552 -10.108 1.00 78.94 93 GLN A N 1
ATOM 771 C CA . GLN A 1 93 ? 17.605 4.138 -10.252 1.00 78.94 93 GLN A CA 1
ATOM 772 C C . GLN A 1 93 ? 16.976 3.628 -8.936 1.00 78.94 93 GLN A C 1
ATOM 774 O O . GLN A 1 93 ? 17.554 3.850 -7.867 1.00 78.94 93 GLN A O 1
ATOM 779 N N . PRO A 1 94 ? 15.763 3.045 -8.977 1.00 78.88 94 PRO A N 1
ATOM 780 C CA . PRO A 1 94 ? 15.075 2.596 -7.775 1.00 78.88 94 PRO A CA 1
ATOM 781 C C . PRO A 1 94 ? 15.635 1.260 -7.282 1.00 78.88 94 PRO A C 1
ATOM 783 O O . PRO A 1 94 ? 15.642 0.273 -8.018 1.00 78.88 94 PRO A O 1
ATOM 786 N N . ASP A 1 95 ? 16.011 1.199 -6.004 1.00 82.94 95 ASP A N 1
ATOM 787 C CA . ASP A 1 95 ? 16.270 -0.069 -5.318 1.00 82.94 95 ASP A CA 1
ATOM 788 C C . ASP A 1 95 ? 14.959 -0.623 -4.735 1.00 82.94 95 ASP A C 1
ATOM 790 O O . ASP A 1 95 ? 14.590 -0.422 -3.569 1.00 82.94 95 ASP A O 1
ATOM 794 N N . ILE A 1 96 ? 14.216 -1.315 -5.601 1.00 83.75 96 ILE A N 1
ATOM 795 C CA . ILE A 1 96 ? 12.944 -1.961 -5.254 1.00 83.75 96 ILE A CA 1
ATOM 796 C C . ILE A 1 96 ? 13.155 -3.032 -4.173 1.00 83.75 96 ILE A C 1
ATOM 798 O O . ILE A 1 96 ? 12.300 -3.198 -3.304 1.00 83.75 96 ILE A O 1
ATOM 802 N N . GLN A 1 97 ? 14.292 -3.735 -4.180 1.00 84.81 97 GLN A N 1
ATOM 803 C CA . GLN A 1 97 ? 14.565 -4.801 -3.214 1.00 84.81 97 GLN A CA 1
ATOM 804 C C . GLN A 1 97 ? 14.837 -4.240 -1.817 1.00 84.81 97 GLN A C 1
ATOM 806 O O . GLN A 1 97 ? 14.365 -4.796 -0.825 1.00 84.81 97 GLN A O 1
ATOM 811 N N . ALA A 1 98 ? 15.576 -3.133 -1.712 1.00 83.19 98 ALA A N 1
ATOM 812 C CA . ALA A 1 98 ? 15.737 -2.415 -0.451 1.00 83.19 98 ALA A CA 1
ATOM 813 C C . ALA A 1 98 ? 14.390 -1.919 0.084 1.00 83.19 98 ALA A C 1
ATOM 815 O O . ALA A 1 98 ? 14.068 -2.190 1.239 1.00 83.19 98 ALA A O 1
ATOM 816 N N . SER A 1 99 ? 13.575 -1.302 -0.775 1.00 84.25 99 SER A N 1
ATOM 817 C CA . SER A 1 99 ? 12.231 -0.835 -0.405 1.00 84.25 99 SER A CA 1
ATOM 818 C C . SER A 1 99 ? 11.341 -1.986 0.083 1.00 84.25 99 SER A C 1
ATOM 820 O O . SER A 1 99 ? 10.616 -1.845 1.065 1.00 84.25 99 SER A O 1
ATOM 822 N N . TRP A 1 100 ? 11.423 -3.155 -0.566 1.00 89.94 100 TRP A N 1
ATOM 823 C CA . TRP A 1 100 ? 10.672 -4.340 -0.150 1.00 89.94 100 TRP A CA 1
ATOM 824 C C . TRP A 1 100 ? 11.142 -4.903 1.193 1.00 89.94 100 TRP A C 1
ATOM 826 O O . TRP A 1 100 ? 10.327 -5.285 2.031 1.00 89.94 100 TRP A O 1
ATOM 836 N N . ARG A 1 101 ? 12.460 -4.933 1.429 1.00 87.62 101 ARG A N 1
ATOM 837 C CA . ARG A 1 101 ? 13.018 -5.339 2.727 1.00 87.62 101 ARG A CA 1
ATOM 838 C C . ARG A 1 101 ? 12.544 -4.428 3.853 1.00 87.62 101 ARG A C 1
ATOM 840 O O . ARG A 1 101 ? 12.275 -4.930 4.936 1.00 87.62 101 ARG A O 1
ATOM 847 N N . GLU A 1 102 ? 12.408 -3.131 3.596 1.00 83.69 102 GLU A N 1
ATOM 848 C CA . GLU A 1 102 ? 11.914 -2.163 4.576 1.00 83.69 102 GLU A CA 1
ATOM 849 C C . GLU A 1 102 ? 10.446 -2.413 4.933 1.00 83.69 102 GLU A C 1
ATOM 851 O O . GLU A 1 102 ? 10.133 -2.664 6.096 1.00 83.69 102 GLU A O 1
ATOM 856 N N . ILE A 1 103 ? 9.548 -2.449 3.945 1.00 89.50 103 ILE A N 1
ATOM 857 C CA . ILE A 1 103 ? 8.121 -2.700 4.200 1.00 89.50 103 ILE A CA 1
ATOM 858 C C . ILE A 1 103 ? 7.863 -4.099 4.784 1.00 89.50 103 ILE A C 1
ATOM 860 O O . ILE A 1 103 ? 6.922 -4.287 5.553 1.00 89.50 103 ILE A O 1
ATOM 864 N N . LYS A 1 104 ? 8.741 -5.074 4.518 1.00 90.31 104 LYS A N 1
ATOM 865 C CA . LYS A 1 104 ? 8.722 -6.364 5.219 1.00 90.31 104 LYS A CA 1
ATOM 866 C C . LYS A 1 104 ? 8.924 -6.204 6.729 1.00 90.31 104 LYS A C 1
ATOM 868 O O . LYS A 1 104 ? 8.243 -6.887 7.485 1.00 90.31 104 LYS A O 1
ATOM 873 N N . THR A 1 105 ? 9.796 -5.302 7.185 1.00 90.31 105 THR A N 1
ATOM 874 C CA . THR A 1 105 ? 9.960 -5.050 8.632 1.00 90.31 105 THR A CA 1
ATOM 875 C C . THR A 1 105 ? 8.695 -4.463 9.2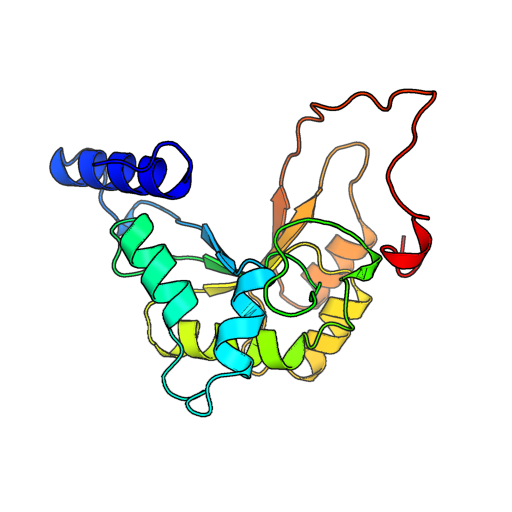61 1.00 90.31 105 THR A C 1
ATOM 877 O O . THR A 1 105 ? 8.390 -4.753 10.414 1.00 90.31 105 THR A O 1
ATOM 880 N N . PHE A 1 106 ? 7.913 -3.699 8.489 1.00 91.56 106 PHE A N 1
ATOM 881 C CA . PHE A 1 106 ? 6.626 -3.150 8.930 1.00 91.56 106 PHE A CA 1
ATOM 882 C C . PHE A 1 106 ? 5.608 -4.269 9.151 1.00 91.56 106 PHE A C 1
ATOM 884 O O . PHE A 1 106 ? 4.956 -4.309 10.191 1.00 91.56 106 PHE A O 1
ATOM 891 N N . TYR A 1 107 ? 5.543 -5.220 8.219 1.00 92.62 107 TYR A N 1
ATOM 892 C CA . TYR A 1 107 ? 4.744 -6.436 8.365 1.00 92.62 107 TYR A CA 1
ATOM 893 C C . TYR A 1 107 ? 5.176 -7.266 9.584 1.00 92.62 107 TYR A C 1
ATOM 895 O O . TYR A 1 107 ? 4.352 -7.616 10.422 1.00 92.62 107 TYR A O 1
ATOM 903 N N . GLU A 1 108 ? 6.480 -7.514 9.742 1.00 92.38 108 GLU A N 1
ATOM 904 C CA . GLU A 1 108 ? 7.017 -8.301 10.865 1.00 92.38 108 GLU A CA 1
ATOM 905 C C . GLU A 1 108 ? 6.812 -7.634 12.231 1.00 92.38 108 GLU A C 1
ATOM 907 O O . GLU A 1 108 ? 6.788 -8.322 13.248 1.00 92.38 108 GLU A O 1
ATOM 912 N N . SER A 1 109 ? 6.630 -6.311 12.269 1.00 93.00 109 SER A N 1
ATOM 913 C CA . SER A 1 109 ? 6.320 -5.589 13.505 1.00 93.00 109 SER A CA 1
ATOM 914 C C . SER A 1 109 ? 4.898 -5.826 14.032 1.00 93.00 109 SER A C 1
ATOM 916 O O . SER A 1 109 ? 4.607 -5.438 15.160 1.00 93.00 109 SER A O 1
ATOM 918 N N . GLY A 1 110 ? 4.002 -6.409 13.226 1.00 94.19 110 GLY A N 1
ATOM 919 C CA . GLY A 1 110 ? 2.581 -6.582 13.552 1.00 94.19 110 GLY A CA 1
ATOM 920 C C . GLY A 1 110 ? 1.719 -5.329 13.352 1.00 94.19 110 GLY A C 1
ATOM 921 O O . GLY A 1 110 ? 0.500 -5.422 13.408 1.00 94.19 110 GLY A O 1
ATOM 922 N N . LYS A 1 111 ? 2.321 -4.172 13.049 1.00 94.94 111 LYS A N 1
ATOM 923 C CA . LYS A 1 111 ? 1.612 -2.908 12.769 1.00 94.94 111 LYS A CA 1
ATOM 924 C C . LYS A 1 111 ? 0.997 -2.835 11.363 1.00 94.94 111 LYS A C 1
ATOM 926 O O . LYS A 1 111 ? 0.326 -1.861 11.024 1.00 94.94 111 LYS A O 1
ATOM 931 N N . VAL A 1 112 ? 1.268 -3.824 10.512 1.00 95.94 112 VAL A N 1
ATOM 932 C CA . VAL A 1 112 ? 0.726 -3.915 9.153 1.00 95.94 112 VAL A CA 1
ATOM 933 C C . VAL A 1 112 ? 0.265 -5.343 8.886 1.00 95.94 112 VAL A C 1
ATOM 935 O O . VAL A 1 112 ? 1.086 -6.258 8.914 1.00 95.94 112 VAL A O 1
ATOM 938 N N . HIS A 1 113 ? -1.019 -5.538 8.580 1.00 94.00 113 HIS A N 1
ATOM 939 C CA . HIS A 1 113 ? -1.582 -6.879 8.367 1.00 94.00 113 HIS A CA 1
ATOM 940 C C . HIS A 1 113 ? -1.253 -7.476 6.993 1.00 94.00 113 HIS A C 1
ATOM 942 O O . HIS A 1 113 ? -1.120 -8.691 6.859 1.00 94.00 113 HIS A O 1
ATOM 948 N N . ALA A 1 114 ? -1.092 -6.642 5.967 1.00 95.56 114 ALA A N 1
ATOM 949 C CA . ALA A 1 114 ? -0.697 -7.054 4.628 1.00 95.56 114 ALA A CA 1
ATOM 950 C C . ALA A 1 114 ? 0.184 -5.996 3.958 1.00 95.56 114 ALA A C 1
ATOM 952 O O . ALA A 1 114 ? 0.014 -4.790 4.139 1.00 95.56 114 ALA A O 1
ATOM 953 N N . ILE A 1 115 ? 1.122 -6.448 3.129 1.00 95.12 115 ILE A N 1
ATOM 954 C CA . ILE A 1 115 ? 2.014 -5.567 2.370 1.00 95.12 115 ILE A CA 1
ATOM 955 C C . ILE A 1 115 ? 1.897 -5.826 0.877 1.00 95.12 115 ILE A C 1
ATOM 957 O O . ILE A 1 115 ? 1.652 -6.949 0.435 1.00 95.12 115 ILE A O 1
ATOM 961 N N . GLY A 1 116 ? 2.087 -4.783 0.082 1.00 95.06 116 GLY A N 1
ATOM 962 C CA . GLY A 1 116 ? 1.973 -4.866 -1.365 1.00 95.06 116 GLY A CA 1
ATOM 963 C C . GLY A 1 116 ? 2.688 -3.738 -2.088 1.00 95.06 116 GLY A C 1
ATOM 964 O O . GLY A 1 116 ? 3.502 -3.000 -1.530 1.00 95.06 116 GLY A O 1
ATOM 965 N N . VAL A 1 117 ? 2.373 -3.609 -3.365 1.00 94.19 117 VAL A N 1
ATOM 966 C CA . VAL A 1 117 ? 2.954 -2.615 -4.260 1.00 94.19 117 VAL A CA 1
ATOM 967 C C . VAL A 1 117 ? 1.859 -1.836 -4.981 1.00 94.19 117 VAL A C 1
ATOM 969 O O . VAL A 1 117 ? 0.685 -2.197 -4.953 1.00 94.19 117 VAL A O 1
ATOM 972 N N . SER A 1 118 ? 2.229 -0.724 -5.596 1.00 93.38 118 SER A N 1
ATOM 973 C CA . SER A 1 118 ? 1.343 0.090 -6.416 1.00 93.38 118 SER A CA 1
ATOM 974 C C . SER A 1 118 ? 2.116 0.570 -7.635 1.00 93.38 118 SER A C 1
ATOM 976 O O . SER A 1 118 ? 3.281 0.954 -7.524 1.00 93.38 118 SER A O 1
ATOM 978 N N . ASN A 1 119 ? 1.464 0.568 -8.797 1.00 91.19 119 ASN A N 1
ATOM 979 C CA . ASN A 1 119 ? 2.039 0.995 -10.076 1.00 91.19 119 ASN A CA 1
ATOM 980 C C . ASN A 1 119 ? 3.226 0.130 -10.551 1.00 91.19 119 ASN A C 1
ATOM 982 O O . ASN A 1 119 ? 4.153 0.629 -11.191 1.00 91.19 119 ASN A O 1
ATOM 986 N N . PHE A 1 120 ? 3.231 -1.168 -10.226 1.00 90.75 120 PHE A N 1
ATOM 987 C CA . PHE A 1 120 ? 4.253 -2.103 -10.714 1.00 90.75 120 PHE A CA 1
ATOM 988 C C . PHE A 1 120 ? 3.807 -2.759 -12.026 1.00 90.75 120 PHE A C 1
ATOM 990 O O . PHE A 1 120 ? 2.706 -3.305 -12.100 1.00 90.75 120 PHE A O 1
ATOM 997 N N . SER A 1 121 ? 4.689 -2.749 -13.032 1.00 89.81 121 SER A N 1
ATOM 998 C CA . SER A 1 121 ? 4.528 -3.522 -14.271 1.00 89.81 121 SER A CA 1
ATOM 999 C C . SER A 1 121 ? 4.748 -5.021 -14.029 1.00 89.81 121 SER A C 1
ATOM 1001 O O . SER A 1 121 ? 5.324 -5.422 -13.01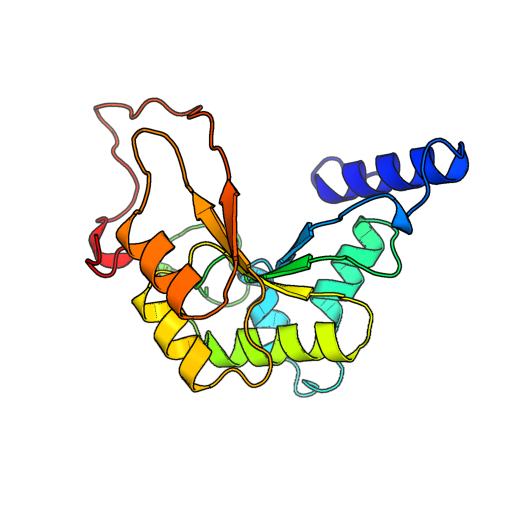0 1.00 89.81 121 SER A O 1
ATOM 1003 N N . SER A 1 122 ? 4.337 -5.860 -14.987 1.00 89.38 122 SER A N 1
ATOM 1004 C CA . SER A 1 122 ? 4.548 -7.315 -14.939 1.00 89.38 122 SER A CA 1
ATOM 1005 C C . SER A 1 122 ? 6.020 -7.667 -14.737 1.00 89.38 122 SER A C 1
ATOM 1007 O O . SER A 1 122 ? 6.344 -8.503 -13.891 1.00 89.38 122 SER A O 1
ATOM 1009 N N . LYS A 1 123 ? 6.922 -7.008 -15.475 1.00 90.25 123 LYS A N 1
ATOM 1010 C CA . LYS A 1 123 ? 8.371 -7.164 -15.322 1.00 90.25 123 LYS A CA 1
ATOM 1011 C C . LYS A 1 123 ? 8.849 -6.835 -13.905 1.00 90.25 123 LYS A C 1
ATOM 1013 O O . LYS A 1 123 ? 9.428 -7.696 -13.250 1.00 90.25 123 LYS A O 1
ATOM 1018 N N . LYS A 1 124 ? 8.546 -5.637 -13.394 1.00 90.06 124 LYS A N 1
ATOM 1019 C CA . LYS A 1 124 ? 8.999 -5.204 -12.057 1.00 90.06 124 LYS A CA 1
ATOM 1020 C C . LYS A 1 124 ? 8.455 -6.096 -10.945 1.00 90.06 124 LYS A C 1
ATOM 1022 O O . LYS A 1 124 ? 9.172 -6.412 -9.997 1.00 90.06 124 LYS A O 1
ATOM 1027 N N . LEU A 1 125 ? 7.199 -6.529 -11.058 1.00 89.94 125 LEU A N 1
ATOM 1028 C CA . LEU A 1 125 ? 6.638 -7.484 -10.110 1.00 89.94 125 LEU A CA 1
ATOM 1029 C C . LEU A 1 125 ? 7.343 -8.841 -10.199 1.00 89.94 125 LEU A C 1
ATOM 1031 O O . LEU A 1 125 ? 7.626 -9.440 -9.167 1.00 89.94 125 LEU A O 1
ATOM 1035 N N . ARG A 1 126 ? 7.628 -9.342 -11.404 1.00 91.31 126 ARG A N 1
ATOM 1036 C CA . ARG A 1 126 ? 8.346 -10.610 -11.587 1.00 91.31 126 ARG A CA 1
ATOM 1037 C C . ARG A 1 126 ? 9.705 -10.583 -10.897 1.00 91.31 126 ARG A C 1
ATOM 1039 O O . ARG A 1 126 ? 10.019 -11.520 -10.167 1.00 91.31 126 ARG A O 1
ATOM 1046 N N . ASP A 1 127 ? 10.452 -9.501 -11.091 1.00 90.88 127 ASP A N 1
ATOM 1047 C CA . ASP A 1 127 ? 11.763 -9.300 -10.475 1.00 90.88 127 ASP A CA 1
ATOM 1048 C C . ASP A 1 127 ? 11.652 -9.254 -8.945 1.00 90.88 127 ASP A C 1
ATOM 1050 O O . ASP A 1 127 ? 12.453 -9.864 -8.238 1.00 90.88 127 ASP A O 1
ATOM 1054 N N . LEU A 1 128 ? 10.611 -8.597 -8.420 1.00 91.00 128 LEU A N 1
ATOM 1055 C CA . LEU A 1 128 ? 10.333 -8.575 -6.987 1.00 91.00 128 LEU A CA 1
ATOM 1056 C C . LEU A 1 128 ? 9.973 -9.968 -6.444 1.00 91.00 128 LEU A C 1
ATOM 1058 O O . LEU A 1 128 ? 10.532 -10.402 -5.441 1.00 91.00 128 LEU A O 1
ATOM 1062 N N . LEU A 1 129 ? 9.068 -10.692 -7.106 1.00 91.44 129 LEU A N 1
ATOM 1063 C CA . LEU A 1 129 ? 8.624 -12.029 -6.697 1.00 91.44 129 LEU A CA 1
ATOM 1064 C C . LEU A 1 129 ? 9.763 -13.053 -6.672 1.00 91.44 129 LEU A C 1
ATOM 1066 O O . LEU A 1 129 ? 9.682 -14.019 -5.918 1.00 91.44 129 LEU A O 1
ATOM 1070 N N . ALA A 1 130 ? 10.814 -12.847 -7.469 1.00 91.00 130 ALA A N 1
ATOM 1071 C CA . ALA A 1 130 ? 11.993 -13.706 -7.468 1.00 91.00 130 ALA A CA 1
ATOM 1072 C C . ALA A 1 130 ? 12.809 -13.613 -6.165 1.00 91.00 130 ALA A C 1
ATOM 1074 O O . ALA A 1 130 ? 13.522 -14.556 -5.829 1.00 91.00 130 ALA A O 1
ATOM 1075 N N . VAL A 1 131 ? 12.705 -12.500 -5.428 1.00 88.50 131 VAL A N 1
ATOM 1076 C CA . VAL A 1 131 ? 13.488 -12.241 -4.202 1.00 88.50 131 VAL A CA 1
ATOM 1077 C C . VAL A 1 131 ? 12.628 -12.048 -2.947 1.00 88.50 131 VAL A C 1
ATOM 1079 O O . VAL A 1 131 ? 13.141 -12.043 -1.828 1.00 88.50 131 VAL A O 1
ATOM 1082 N N . ALA A 1 132 ? 11.318 -11.861 -3.109 1.00 88.56 132 ALA A N 1
ATOM 1083 C CA . ALA A 1 132 ? 10.391 -11.552 -2.032 1.00 88.56 132 ALA A CA 1
ATOM 1084 C C . ALA A 1 132 ? 10.086 -12.785 -1.161 1.00 88.56 132 ALA A C 1
ATOM 1086 O O . ALA A 1 132 ? 9.379 -13.697 -1.582 1.00 88.56 132 ALA A O 1
ATOM 1087 N N . LEU A 1 133 ? 10.570 -12.775 0.088 1.00 85.38 133 LEU A N 1
ATOM 1088 C CA . LEU A 1 133 ? 10.246 -13.805 1.088 1.00 85.38 133 LEU A CA 1
ATOM 1089 C C . LEU A 1 133 ? 8.765 -13.776 1.491 1.00 85.38 133 LEU A C 1
ATOM 1091 O O . LEU A 1 133 ? 8.113 -14.811 1.558 1.00 85.38 133 LEU A O 1
ATOM 1095 N N . VAL A 1 134 ? 8.237 -12.575 1.736 1.00 89.44 134 VAL A N 1
ATOM 1096 C CA . VAL A 1 134 ? 6.797 -12.328 1.867 1.00 89.44 134 VAL A CA 1
ATOM 1097 C C . VAL A 1 134 ? 6.325 -11.841 0.508 1.00 89.44 134 VAL A C 1
ATOM 1099 O O . VAL A 1 134 ? 6.862 -10.854 0.005 1.00 89.44 134 VAL A O 1
ATOM 1102 N N . ARG A 1 135 ? 5.370 -12.541 -0.110 1.00 91.38 135 ARG A N 1
ATOM 1103 C CA . ARG A 1 135 ? 4.820 -12.135 -1.410 1.00 91.38 135 ARG A CA 1
ATOM 1104 C C . ARG A 1 135 ? 3.941 -10.892 -1.239 1.00 91.38 135 ARG A C 1
ATOM 1106 O O . ARG A 1 135 ? 3.209 -10.826 -0.253 1.00 91.38 135 ARG A O 1
ATOM 1113 N N . PRO A 1 136 ? 3.971 -9.927 -2.178 1.00 93.81 136 PRO A N 1
ATOM 1114 C CA . PRO A 1 136 ? 3.018 -8.828 -2.160 1.00 93.81 136 PRO A CA 1
ATOM 1115 C C . PRO A 1 136 ? 1.598 -9.384 -2.248 1.00 93.81 136 PRO A C 1
ATOM 1117 O O . PRO A 1 136 ? 1.289 -10.140 -3.164 1.00 93.81 136 PRO A O 1
ATOM 1120 N N . ALA A 1 137 ? 0.741 -9.004 -1.305 1.00 92.44 137 ALA A N 1
ATOM 1121 C CA . ALA A 1 137 ? -0.664 -9.397 -1.314 1.00 92.44 137 ALA A CA 1
ATOM 1122 C C . ALA A 1 137 ? -1.418 -8.708 -2.457 1.00 92.44 137 ALA A C 1
ATOM 1124 O O . ALA A 1 137 ? -2.295 -9.307 -3.075 1.00 92.44 137 ALA A O 1
ATOM 1125 N N . VAL A 1 138 ? -1.046 -7.456 -2.745 1.00 92.88 138 VAL A N 1
ATOM 1126 C CA . VAL A 1 138 ? -1.731 -6.579 -3.694 1.00 92.88 138 VAL A CA 1
ATOM 1127 C C . VAL A 1 138 ? -0.734 -5.881 -4.619 1.00 92.88 138 VAL A C 1
ATOM 1129 O O . VAL A 1 138 ? 0.319 -5.431 -4.164 1.00 92.88 138 VAL A O 1
ATOM 1132 N N . ASN A 1 139 ? -1.098 -5.719 -5.894 1.00 92.81 139 ASN A N 1
ATOM 1133 C CA . ASN A 1 139 ? -0.625 -4.600 -6.713 1.00 92.81 139 ASN A CA 1
ATOM 1134 C C . ASN A 1 139 ? -1.788 -3.648 -7.013 1.00 92.81 139 ASN A C 1
ATOM 1136 O O . ASN A 1 139 ? -2.773 -4.054 -7.627 1.00 92.81 139 ASN A O 1
ATOM 1140 N N . GLN A 1 140 ? -1.689 -2.394 -6.572 1.00 93.25 140 GLN A N 1
ATOM 1141 C CA . GLN A 1 140 ? -2.686 -1.366 -6.866 1.00 93.25 140 GLN A CA 1
ATOM 1142 C C . GLN A 1 140 ? -2.323 -0.630 -8.157 1.00 93.25 140 GLN A C 1
ATOM 1144 O O . GLN A 1 140 ? -1.267 -0.003 -8.235 1.00 93.25 140 GLN A O 1
ATOM 1149 N N . VAL A 1 141 ? -3.185 -0.686 -9.170 1.00 89.88 141 VAL A N 1
ATOM 1150 C CA . VAL A 1 141 ? -2.927 -0.065 -10.481 1.00 89.88 141 VAL A CA 1
ATOM 1151 C C . VAL A 1 141 ? -4.136 0.703 -10.992 1.00 89.88 141 VAL A C 1
ATOM 1153 O O . VAL A 1 141 ? -5.270 0.468 -10.573 1.00 89.88 141 VAL A O 1
ATOM 1156 N N . GLU A 1 142 ? -3.877 1.643 -11.897 1.00 87.56 142 GLU A N 1
ATOM 1157 C CA . GLU A 1 142 ? -4.917 2.312 -12.674 1.00 87.56 142 GLU A CA 1
ATOM 1158 C C . GLU A 1 142 ? -5.681 1.285 -13.510 1.00 87.56 142 GLU A C 1
ATOM 1160 O O . GLU A 1 142 ? -5.083 0.571 -14.306 1.00 87.56 142 GLU A O 1
ATOM 1165 N N . CYS A 1 143 ? -6.995 1.193 -13.341 1.00 83.62 143 CYS A N 1
ATOM 1166 C CA . CYS A 1 143 ? -7.817 0.351 -14.199 1.00 83.62 143 CYS A CA 1
ATOM 1167 C C . CYS A 1 143 ? -9.156 1.029 -14.465 1.00 83.62 143 CYS A C 1
ATOM 1169 O O . CYS A 1 143 ? -9.816 1.521 -13.546 1.00 83.62 143 CYS A O 1
ATOM 1171 N N . HIS A 1 144 ? -9.537 1.095 -15.736 1.00 83.69 144 HIS A N 1
ATOM 1172 C CA . HIS A 1 144 ? -10.803 1.665 -16.194 1.00 83.69 144 HIS A CA 1
ATOM 1173 C C . HIS A 1 144 ? -11.133 1.135 -17.603 1.00 83.69 144 HIS A C 1
ATOM 1175 O O . HIS A 1 144 ? -10.277 0.516 -18.235 1.00 83.69 144 HIS A O 1
ATOM 1181 N N . PRO A 1 145 ? -12.338 1.379 -18.162 1.00 84.00 145 PRO A N 1
ATOM 1182 C CA . PRO A 1 145 ? -12.749 0.782 -19.442 1.00 84.00 145 PRO A CA 1
ATOM 1183 C C . PRO A 1 145 ? -11.807 1.026 -20.633 1.00 84.00 145 PRO A C 1
ATOM 1185 O O . PRO A 1 145 ? -11.774 0.220 -21.558 1.00 84.00 145 PRO A O 1
ATOM 1188 N N . VAL A 1 146 ? -11.028 2.112 -20.603 1.00 87.19 146 VAL A N 1
ATOM 1189 C CA . VAL A 1 146 ? -10.047 2.476 -21.647 1.00 87.19 146 VAL A CA 1
ATOM 1190 C C . VAL A 1 146 ? -8.632 1.965 -21.318 1.00 87.19 146 VAL A C 1
ATOM 1192 O O . VAL A 1 146 ? -7.766 1.937 -22.186 1.00 87.19 146 VAL A O 1
ATOM 1195 N N . TRP A 1 147 ? -8.397 1.512 -20.085 1.00 80.38 147 TRP A N 1
ATOM 1196 C CA . TRP A 1 147 ? -7.112 1.013 -19.599 1.00 80.38 147 TRP A CA 1
ATOM 1197 C C . TRP A 1 147 ? -7.306 -0.204 -18.685 1.00 80.38 147 TRP A C 1
ATOM 1199 O O . TRP A 1 147 ? -7.206 -0.121 -17.466 1.00 80.38 147 TRP A O 1
ATOM 1209 N N . GLN A 1 148 ? -7.647 -1.345 -19.287 1.00 83.00 148 GLN A N 1
ATOM 1210 C CA . GLN A 1 148 ? -8.061 -2.558 -18.560 1.00 83.00 148 GLN A CA 1
ATOM 1211 C C . GLN A 1 148 ? -6.897 -3.486 -18.175 1.00 83.00 148 GLN A C 1
ATOM 1213 O O . GLN A 1 148 ? -7.088 -4.441 -17.439 1.00 83.00 148 GLN A O 1
ATOM 1218 N N . GLN A 1 149 ? -5.705 -3.268 -18.741 1.00 84.75 149 GLN A N 1
ATOM 1219 C CA . GLN A 1 149 ? -4.480 -4.031 -18.457 1.00 84.75 149 GLN A CA 1
ATOM 1220 C C . GLN A 1 149 ? -4.639 -5.578 -18.400 1.00 84.75 149 GLN A C 1
ATOM 1222 O O . GLN A 1 149 ? -4.105 -6.223 -17.494 1.00 84.75 149 GLN A O 1
ATOM 1227 N N . PRO A 1 150 ? -5.306 -6.246 -19.366 1.00 88.56 150 PRO A N 1
ATOM 1228 C CA . PRO A 1 150 ? -5.696 -7.658 -19.232 1.00 88.56 150 PRO A CA 1
ATOM 1229 C C . PRO A 1 150 ? -4.513 -8.628 -19.077 1.00 88.56 150 PRO A C 1
ATOM 1231 O O . PRO A 1 150 ? -4.600 -9.618 -18.350 1.00 88.56 150 PRO A O 1
ATOM 1234 N N . LYS A 1 151 ? -3.372 -8.339 -19.718 1.00 88.12 151 LYS A N 1
ATOM 1235 C CA . LYS A 1 151 ? -2.148 -9.139 -19.548 1.00 88.12 151 LYS A CA 1
ATOM 1236 C C . LYS A 1 151 ? -1.595 -9.037 -18.131 1.00 88.12 151 LYS A C 1
ATOM 1238 O O . LYS A 1 151 ? -1.140 -10.035 -17.576 1.00 88.12 151 LYS A O 1
ATOM 1243 N N . LEU A 1 152 ? -1.655 -7.838 -17.555 1.00 85.62 152 LEU A N 1
ATOM 1244 C CA . LEU A 1 152 ? -1.230 -7.579 -16.190 1.00 85.62 152 LEU A CA 1
ATOM 1245 C C . LEU A 1 152 ? -2.099 -8.390 -15.221 1.00 85.62 152 LEU A C 1
ATOM 1247 O O . LEU A 1 152 ? -1.570 -9.139 -14.404 1.00 85.62 152 LEU A O 1
ATOM 1251 N N . HIS A 1 153 ? -3.423 -8.343 -15.387 1.00 84.81 153 HIS A N 1
ATOM 1252 C CA . HIS A 1 153 ? -4.369 -9.133 -14.593 1.00 84.81 153 HIS A CA 1
ATOM 1253 C C . HIS A 1 153 ? -4.072 -10.631 -14.636 1.00 84.81 153 HIS A C 1
ATOM 1255 O O . HIS A 1 153 ? -3.936 -11.264 -13.588 1.00 84.81 153 HIS A O 1
ATOM 1261 N N . ALA A 1 154 ? -3.934 -11.190 -15.843 1.00 88.12 154 ALA A N 1
ATOM 1262 C CA . ALA A 1 154 ? -3.643 -12.608 -16.023 1.00 88.12 154 ALA A CA 1
ATOM 1263 C C . ALA A 1 154 ? -2.320 -12.997 -15.346 1.00 88.12 154 ALA A C 1
ATOM 1265 O O . ALA A 1 154 ? -2.227 -14.036 -14.687 1.00 88.12 154 ALA A O 1
ATOM 1266 N N . PHE A 1 155 ? -1.303 -12.137 -15.447 1.00 86.94 155 PHE A N 1
ATOM 1267 C CA . PHE A 1 155 ? -0.032 -12.348 -14.771 1.00 86.94 155 PHE A CA 1
ATOM 1268 C C . PHE A 1 155 ? -0.191 -12.359 -13.244 1.00 86.94 155 PHE A C 1
ATOM 1270 O O . PHE A 1 155 ? 0.235 -13.324 -12.610 1.00 86.94 155 PHE A O 1
ATOM 1277 N N . PHE A 1 156 ? -0.843 -11.353 -12.657 1.00 81.31 156 PHE A N 1
ATOM 1278 C CA . PHE A 1 156 ? -1.057 -11.252 -11.207 1.00 81.31 156 PHE A CA 1
ATOM 1279 C C . PHE A 1 156 ? -1.835 -12.444 -10.642 1.00 81.31 156 PHE A C 1
ATOM 1281 O O . PHE A 1 156 ? -1.376 -13.085 -9.690 1.00 81.31 156 PHE A O 1
ATOM 1288 N N . GLN A 1 157 ? -2.932 -12.823 -11.302 1.00 83.56 157 GLN A N 1
ATOM 1289 C CA . GLN A 1 157 ? -3.721 -14.002 -10.940 1.00 83.56 157 GLN A CA 1
ATOM 1290 C C . GLN A 1 157 ? -2.874 -15.281 -10.978 1.00 83.56 157 GLN A C 1
ATOM 1292 O O . GLN A 1 157 ? -2.887 -16.055 -10.023 1.00 83.56 157 GLN A O 1
ATOM 1297 N N . SER A 1 158 ? -2.048 -15.467 -12.017 1.00 87.50 158 SER A N 1
ATOM 1298 C CA . SER A 1 158 ? -1.168 -16.643 -12.129 1.00 87.50 158 SER A CA 1
ATOM 1299 C C . SER A 1 158 ? -0.103 -16.739 -11.027 1.00 87.50 158 SER A C 1
ATOM 1301 O O . SER A 1 158 ? 0.467 -17.808 -10.803 1.00 87.50 158 SER A O 1
ATOM 1303 N N . LYS A 1 159 ? 0.204 -15.626 -10.347 1.00 82.94 159 LYS A N 1
ATOM 1304 C CA . LYS A 1 159 ? 1.203 -15.555 -9.270 1.00 82.94 159 LYS A CA 1
ATOM 1305 C C . LYS A 1 159 ? 0.592 -15.569 -7.868 1.00 82.94 159 LYS A C 1
ATOM 1307 O O . LYS A 1 159 ? 1.350 -15.569 -6.896 1.00 82.94 159 LYS A O 1
ATOM 1312 N N . GLY A 1 160 ? -0.738 -15.635 -7.761 1.00 78.56 160 GLY A N 1
ATOM 1313 C CA . GLY A 1 160 ? -1.452 -15.577 -6.484 1.00 78.56 160 GLY A CA 1
ATOM 1314 C C . GLY A 1 160 ? -1.337 -14.211 -5.805 1.00 78.56 160 GLY A C 1
ATOM 1315 O O . GLY A 1 160 ? -1.315 -14.140 -4.581 1.00 78.56 160 GLY A O 1
ATOM 1316 N N . VAL A 1 161 ? -1.198 -13.145 -6.596 1.00 77.12 161 VAL A N 1
ATOM 1317 C CA . VAL A 1 161 ? -1.182 -11.758 -6.122 1.00 77.12 161 VAL A CA 1
ATOM 1318 C C . VAL A 1 161 ? -2.499 -11.112 -6.542 1.00 77.12 161 VAL A C 1
ATOM 1320 O O . VAL A 1 161 ? -2.883 -11.201 -7.710 1.00 77.12 161 VAL A O 1
ATOM 1323 N N . TYR A 1 162 ? -3.195 -10.462 -5.611 1.00 78.12 162 TYR A N 1
ATOM 1324 C CA . TYR A 1 162 ? -4.456 -9.792 -5.914 1.00 78.12 162 TYR A CA 1
ATOM 1325 C C . TYR A 1 162 ? -4.204 -8.470 -6.636 1.00 78.12 162 TYR A C 1
ATOM 1327 O O . TYR A 1 162 ? -3.287 -7.713 -6.307 1.00 78.12 162 TYR A O 1
ATOM 1335 N N . LEU A 1 163 ? -5.037 -8.171 -7.625 1.00 64.31 163 LEU A N 1
ATOM 1336 C CA . LEU A 1 163 ? -5.053 -6.853 -8.236 1.00 64.31 163 LEU A CA 1
ATOM 1337 C C . LEU A 1 163 ? -6.086 -5.997 -7.510 1.00 64.31 163 LEU A C 1
ATOM 1339 O O . LEU A 1 16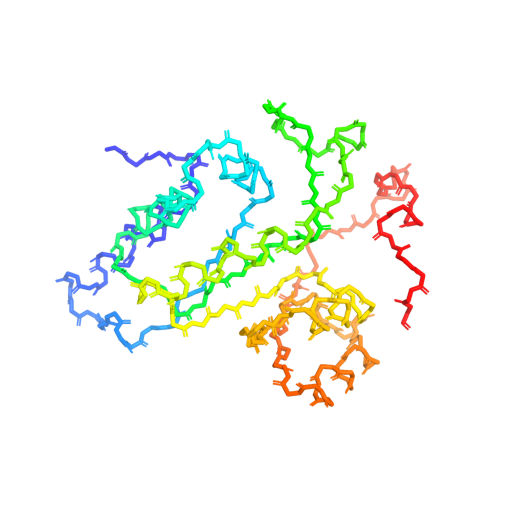3 ? -7.244 -6.397 -7.402 1.00 64.31 163 LEU A O 1
ATOM 1343 N N . PHE A 1 164 ? -5.669 -4.835 -7.011 1.00 73.69 164 PHE A N 1
ATOM 1344 C CA . PHE A 1 164 ? -6.595 -3.852 -6.460 1.00 73.69 164 PHE A CA 1
ATOM 1345 C C . PHE A 1 164 ? -6.741 -2.709 -7.455 1.00 73.69 164 PHE A C 1
ATOM 1347 O O . PHE A 1 164 ? -5.839 -1.887 -7.633 1.00 73.69 164 PHE A O 1
ATOM 1354 N N . GLU A 1 165 ? -7.874 -2.678 -8.133 1.00 69.44 165 GLU A N 1
ATOM 1355 C CA . GLU A 1 165 ? -8.139 -1.709 -9.183 1.00 69.44 165 GLU A CA 1
ATOM 1356 C C . GLU A 1 165 ? -8.512 -0.360 -8.581 1.00 69.44 165 GLU A C 1
ATOM 1358 O O . GLU A 1 165 ? -9.462 -0.239 -7.804 1.00 69.44 165 GLU A O 1
ATOM 1363 N N . ARG A 1 166 ? -7.775 0.688 -8.954 1.00 58.53 166 ARG A N 1
ATOM 1364 C CA . ARG A 1 166 ? -8.203 2.053 -8.671 1.00 58.53 166 ARG A CA 1
ATOM 1365 C C . ARG A 1 166 ? -9.009 2.553 -9.860 1.00 58.53 166 ARG A C 1
ATOM 1367 O O . ARG A 1 166 ? -8.430 2.869 -10.898 1.00 58.53 166 ARG A O 1
ATOM 1374 N N . LEU A 1 167 ? -10.322 2.688 -9.672 1.00 47.12 167 LEU A N 1
ATOM 1375 C CA . LEU A 1 167 ? -11.165 3.422 -10.610 1.00 47.12 167 LEU A CA 1
ATOM 1376 C C . LEU A 1 167 ? -10.747 4.897 -10.572 1.00 47.12 167 LEU A C 1
ATOM 1378 O O . LEU A 1 167 ? -11.056 5.629 -9.629 1.00 47.12 167 LEU A O 1
ATOM 1382 N N . VAL A 1 168 ? -10.000 5.330 -11.580 1.00 49.47 168 VAL A N 1
ATOM 1383 C CA . VAL A 1 168 ? -9.717 6.747 -11.794 1.00 49.47 168 VAL A CA 1
ATOM 1384 C C . VAL A 1 168 ? -10.831 7.285 -12.684 1.00 49.47 168 VAL A C 1
ATOM 1386 O O . VAL A 1 168 ? -10.873 7.010 -13.880 1.00 49.47 168 VAL A O 1
ATOM 1389 N N . THR A 1 169 ? -11.764 8.049 -12.115 1.00 38.06 169 THR A N 1
ATOM 1390 C CA . THR A 1 169 ? -12.609 8.927 -12.931 1.00 38.06 169 THR A CA 1
ATOM 1391 C C . THR A 1 169 ? -11.701 10.035 -13.454 1.00 38.06 169 THR A C 1
ATOM 1393 O O . THR A 1 169 ? -11.218 10.856 -12.673 1.00 38.06 169 THR A O 1
ATOM 1396 N N . GLY A 1 170 ? -11.366 9.996 -14.745 1.00 38.81 170 GLY A N 1
ATOM 1397 C CA . GLY A 1 170 ? -10.444 10.952 -15.352 1.00 38.81 170 GLY A CA 1
ATOM 1398 C C . GLY A 1 170 ? -10.919 12.390 -15.142 1.00 38.81 170 GLY A C 1
ATOM 1399 O O . GLY A 1 170 ? -11.927 12.793 -15.708 1.00 38.81 170 GLY A O 1
ATOM 1400 N N . ASN A 1 171 ? -10.186 13.164 -14.339 1.00 38.50 171 ASN A N 1
ATOM 1401 C CA . ASN A 1 171 ? -10.458 14.589 -14.105 1.00 38.50 171 ASN A CA 1
ATOM 1402 C C . ASN A 1 171 ? -9.586 15.516 -14.972 1.00 38.50 171 ASN A C 1
ATOM 1404 O O . ASN A 1 171 ? -9.647 16.733 -14.821 1.00 38.50 171 ASN A O 1
ATOM 1408 N N . THR A 1 172 ? -8.761 14.975 -15.871 1.00 41.84 172 THR A N 1
ATOM 1409 C CA . THR A 1 172 ? -7.829 15.763 -16.689 1.00 41.84 172 THR A CA 1
ATOM 1410 C C . THR A 1 172 ? -8.060 15.521 -18.173 1.00 41.84 172 THR A C 1
ATOM 1412 O O . THR A 1 172 ? -7.730 14.460 -18.699 1.00 41.84 172 THR A O 1
ATOM 1415 N N . PHE A 1 173 ? -8.592 16.537 -18.855 1.00 38.50 173 PHE A N 1
ATOM 1416 C CA . PHE A 1 173 ? -8.491 16.656 -20.307 1.00 38.50 173 PHE A CA 1
ATOM 1417 C C . PHE A 1 173 ? -7.032 16.932 -20.684 1.00 38.50 173 PHE A C 1
ATOM 1419 O O . PHE A 1 173 ? -6.387 17.815 -20.117 1.00 38.50 173 PHE A O 1
ATOM 1426 N N . VAL A 1 174 ? -6.513 16.178 -21.650 1.00 44.66 174 VAL A N 1
ATOM 1427 C CA . VAL A 1 174 ? -5.199 16.425 -22.251 1.00 44.66 174 VAL A CA 1
ATOM 1428 C C . VAL A 1 174 ? -5.282 17.733 -23.044 1.00 44.66 174 VAL A C 1
ATOM 1430 O O . VAL A 1 174 ? -6.011 17.820 -24.029 1.00 44.66 174 VAL A O 1
ATOM 1433 N N . HIS A 1 175 ? -4.560 18.769 -22.610 1.00 39.31 175 HIS A N 1
ATOM 1434 C CA . HIS A 1 175 ? -4.465 20.026 -23.352 1.00 39.31 175 HIS A CA 1
ATOM 1435 C C . HIS A 1 175 ? -3.587 19.824 -24.597 1.00 39.31 175 HIS A C 1
ATOM 1437 O O . HIS A 1 175 ? -2.406 19.489 -24.475 1.00 39.31 175 HIS A O 1
ATOM 1443 N N . GLY A 1 176 ? -4.149 20.059 -25.788 1.00 41.16 176 GLY A N 1
ATOM 1444 C CA . GLY A 1 176 ? -3.529 19.747 -27.085 1.00 41.16 176 GLY A CA 1
ATOM 1445 C C . GLY A 1 176 ? -2.196 20.444 -27.388 1.00 41.16 176 GLY A C 1
ATOM 1446 O O . GLY A 1 176 ? -1.512 20.048 -28.324 1.00 41.16 176 GLY A O 1
ATOM 1447 N N . THR A 1 177 ? -1.802 21.454 -26.605 1.00 44.72 177 THR A N 1
ATOM 1448 C CA . THR A 1 177 ? -0.576 22.240 -26.847 1.00 44.72 177 THR A CA 1
ATOM 1449 C C . THR A 1 177 ? 0.612 21.870 -25.954 1.00 44.72 177 THR A C 1
ATOM 1451 O O . THR A 1 177 ? 1.742 22.092 -26.370 1.00 44.72 177 THR A O 1
ATOM 1454 N N . TYR A 1 178 ? 0.407 21.334 -24.742 1.00 43.03 178 TYR A N 1
ATOM 1455 C CA . TYR A 1 178 ? 1.495 21.280 -23.743 1.00 43.03 178 TYR A CA 1
ATOM 1456 C C . TYR A 1 178 ? 1.994 19.883 -23.365 1.00 43.03 178 TYR A C 1
ATOM 1458 O O . TYR A 1 178 ? 3.070 19.798 -22.783 1.00 43.03 178 TYR A O 1
ATOM 1466 N N . GLY A 1 179 ? 1.305 18.807 -23.766 1.00 45.56 179 GLY A N 1
ATOM 1467 C CA . GLY A 1 179 ? 1.774 17.428 -23.560 1.00 45.56 179 GLY A CA 1
ATOM 1468 C C . GLY A 1 179 ? 2.006 17.039 -22.087 1.00 45.56 179 GLY A C 1
ATOM 1469 O O . GLY A 1 179 ? 2.016 17.869 -21.183 1.00 45.56 179 GLY A O 1
ATOM 1470 N N . ALA A 1 180 ? 2.163 15.743 -21.817 1.00 44.12 180 ALA A N 1
ATOM 1471 C CA . ALA A 1 180 ? 2.640 15.271 -20.518 1.00 44.12 180 ALA A CA 1
ATOM 1472 C C . ALA A 1 180 ? 4.179 15.277 -20.505 1.00 44.12 180 ALA A C 1
ATOM 1474 O O . ALA A 1 180 ? 4.818 14.945 -21.503 1.00 44.12 180 ALA A O 1
ATOM 1475 N N . TYR A 1 181 ? 4.759 15.685 -19.377 1.00 37.44 181 TYR A N 1
ATOM 1476 C CA . TYR A 1 181 ? 6.200 15.785 -19.146 1.00 37.44 181 TYR A CA 1
ATOM 1477 C C . TYR A 1 181 ? 6.952 14.475 -19.443 1.00 37.44 181 TYR A C 1
ATOM 1479 O O . TYR A 1 181 ? 6.568 13.425 -18.940 1.00 37.44 181 TYR A O 1
ATOM 1487 N N . ARG A 1 182 ? 8.072 14.616 -20.176 1.00 46.72 182 ARG A N 1
ATOM 1488 C CA . ARG A 1 182 ? 9.067 13.610 -20.612 1.00 46.72 182 ARG A CA 1
ATOM 1489 C C . ARG A 1 182 ? 8.520 12.383 -21.341 1.00 46.72 182 ARG A C 1
ATOM 1491 O O . ARG A 1 182 ? 7.410 11.914 -21.132 1.00 46.72 182 ARG A O 1
ATOM 1498 N N . THR A 1 183 ? 9.314 11.897 -22.293 1.00 45.31 183 THR A N 1
ATOM 1499 C CA . THR A 1 183 ? 8.890 10.848 -23.219 1.00 45.31 183 THR A CA 1
ATOM 1500 C C . THR A 1 183 ? 8.455 9.617 -22.443 1.00 45.31 183 THR A C 1
ATOM 1502 O O . THR A 1 183 ? 9.233 9.091 -21.648 1.00 45.31 183 THR A O 1
ATOM 1505 N N . LEU A 1 184 ? 7.236 9.150 -22.730 1.00 43.09 184 LEU A N 1
ATOM 1506 C CA . LEU A 1 184 ? 6.614 7.945 -22.182 1.00 43.09 184 LEU A CA 1
ATOM 1507 C C . LEU A 1 184 ? 7.647 6.821 -21.970 1.00 43.09 184 LEU A C 1
ATOM 1509 O O . LEU A 1 184 ? 7.702 6.249 -20.896 1.00 43.09 184 LEU A O 1
ATOM 1513 N N . HIS A 1 185 ? 8.548 6.618 -22.938 1.00 40.09 185 HIS A N 1
ATOM 1514 C CA . HIS A 1 185 ? 9.637 5.630 -22.951 1.00 40.09 185 HIS A CA 1
ATOM 1515 C C . HIS A 1 185 ? 10.581 5.580 -21.732 1.00 40.09 185 HIS A C 1
ATOM 1517 O O . HIS A 1 185 ? 11.181 4.536 -21.504 1.00 40.09 185 HIS A O 1
ATOM 1523 N N . GLU A 1 186 ? 10.753 6.654 -20.956 1.00 42.75 186 GLU A N 1
ATOM 1524 C CA . GLU A 1 186 ? 11.623 6.620 -19.762 1.00 42.75 186 GLU A CA 1
ATOM 1525 C C . GLU A 1 186 ? 10.876 6.132 -18.510 1.00 42.75 186 GLU A C 1
ATOM 1527 O O . GLU A 1 186 ? 11.467 5.511 -17.626 1.00 42.75 186 GLU A O 1
ATOM 1532 N N . LEU A 1 187 ? 9.564 6.378 -18.442 1.00 44.97 187 LEU A N 1
ATOM 1533 C CA . LEU A 1 187 ? 8.688 5.880 -17.375 1.00 44.97 187 LEU A CA 1
ATOM 1534 C C . LEU A 1 187 ? 8.119 4.485 -17.694 1.00 44.97 187 LEU A C 1
ATOM 1536 O O . LEU A 1 187 ? 7.756 3.722 -16.798 1.00 44.97 187 LEU A O 1
ATOM 1540 N N . TRP A 1 188 ? 8.040 4.180 -18.987 1.00 51.62 188 TRP A N 1
ATOM 1541 C CA . TRP A 1 188 ? 7.331 3.068 -19.601 1.00 51.62 188 TRP A CA 1
ATOM 1542 C C . TRP A 1 188 ? 8.331 2.051 -20.152 1.00 51.62 188 TRP A C 1
ATOM 1544 O O . TRP A 1 188 ? 9.041 2.324 -21.114 1.00 51.62 188 TRP A O 1
ATOM 1554 N N . ASP A 1 189 ? 8.375 0.851 -19.575 1.00 53.34 189 ASP A N 1
ATOM 1555 C CA . ASP A 1 189 ? 9.297 -0.227 -19.966 1.00 53.34 189 ASP A CA 1
ATOM 1556 C C . ASP A 1 189 ? 8.838 -1.025 -21.202 1.00 53.34 189 ASP A C 1
ATOM 1558 O O . ASP A 1 189 ? 9.365 -2.100 -21.482 1.00 53.34 189 ASP A O 1
ATOM 1562 N N . GLY A 1 190 ? 7.889 -0.484 -21.969 1.00 46.84 190 GLY A N 1
ATOM 1563 C CA . GLY A 1 190 ? 7.461 -1.043 -23.251 1.00 46.84 190 GLY A CA 1
ATOM 1564 C C . GLY A 1 190 ? 6.502 -2.228 -23.145 1.00 46.84 190 GLY A C 1
ATOM 1565 O O . GLY A 1 190 ? 6.100 -2.764 -24.176 1.00 46.84 190 GLY A O 1
ATOM 1566 N N . GLU A 1 191 ? 6.094 -2.630 -21.942 1.00 41.47 191 GLU A N 1
ATOM 1567 C CA . GLU A 1 191 ? 5.103 -3.692 -21.772 1.00 41.47 191 GLU A CA 1
ATOM 1568 C C . GLU A 1 191 ? 3.682 -3.108 -21.791 1.00 41.47 191 GLU A C 1
ATOM 1570 O O . GLU A 1 191 ? 3.194 -2.580 -20.795 1.00 41.47 191 GLU A O 1
ATOM 1575 N N . MET A 1 192 ? 3.029 -3.216 -22.958 1.00 44.06 192 MET A N 1
ATOM 1576 C CA . MET A 1 192 ? 1.562 -3.273 -23.066 1.00 44.06 192 MET A CA 1
ATOM 1577 C C . MET A 1 192 ? 1.035 -4.590 -22.506 1.00 44.06 192 MET A C 1
ATOM 1579 O O . MET A 1 192 ? 1.520 -5.645 -22.992 1.00 44.06 192 MET A O 1
#

InterPro domains:
  IPR020471 Aldo-keto reductase [PTHR11732] (11-163)
  IPR023210 NADP-dependent oxidoreductase domain [PF00248] (10-178)

Organism: Populus tomentosa (NCBI:txid118781)

Sequence (192 aa):
MVDRKNPFNWVGCALKKLFDEGVVKCEELWITSKLWYTRVIYCAMSKHWKTCLGPLDRTLDELQLDYVDLYLIHFPVSMKKNYVGYEPENLTQPDIQASWREIKTFYESGKVHAIGVSNFSSKKLRDLLAVALVRPAVNQVECHPVWQQPKLHAFFQSKGVYLFERLVTGNTFVHGTYGAYRTLHELWDGEM

Foldseek 3Di:
DQDPPDVLLVQLVVVVVCVVVVVDDPVRDAFEEEDDQLNLVVLVPPPPVVPPCPSVVVSCVSNVHQAHAEYEHAEQWHFAHPDDDPDPVGTDHGPVVSVLVSVVVCCVVVRYNFYAYEPDDLVRLVVCVVPHPHRHQEYEYEDDPVRHPVVRVVSCVVSNHDYDYDDDPDPDDDDPPPDDPDDCVVVPVPDD

Radius of gyration: 17.91 Å; chains: 1; bounding box: 43×39×47 Å

Secondary structure (DSSP, 8-state):
---TT-HHHHHHHHHHHHHHTTSS-GGGS--EEEE-HHHHHHHHHSS-TTS--HHHHHHHHHHT-S-EEEEEE--S-EE-TT--S--GGGEE---HHHHHHHHHHHHHTTSEEEEEEES--HHHHHHHHTT-SSPPSEEEEE-BTTB--HHHHHHHHHTT-EEEEE---------TTT--SS-HHHH--S--